Protein AF-A0A7C3IHU8-F1 (afdb_monomer)

Foldseek 3Di:
DPPVVVVVVVVVVVVVVVVPPPDDDDDDDDDDDDDDDDDPDDPPDDDDDDDDDPDDQDDLDDDDDPFQQDPDPVLNVLQVQLVVCVVVLVLVSSLVSLVVSCVVVVDGNNNLVSLSSNLSSCLSVVNLVSNLVSLVVSCVVCVPDPCNLSSLLSNLVSCVVVPNNVSSLVSLVCSVPPPVPDSCNVVSVVSNVVSVVDDPDDPPDDD

Mean predicted aligned error: 14.06 Å

pLDDT: mean 83.02, std 21.08, range [28.27, 98.81]

Secondary structure (DSSP, 8-state):
-HHHHHHHHHHHHHHHHHTTSS------------PPPPP--------------STTPPPSSPPP-TTTS--SHHHHHHHHHHHHHHHTT-HHHHHHHHHHHHHH--SSHHHHHHHHHHHHHHHHTT-HHHHHHHHHHHHHH-TT-TTHHHHHHHHHHHHHHTT-HHHHHHHHHHHHHH-TTSTTHHHHHHHHHHHHHSPPPPPPPP-

Solvent-accessible surface area (backbone atoms only — not comparable to full-atom values): 12212 Å² total; per-residue (Å²): 125,70,72,62,57,55,52,54,53,52,52,53,53,52,53,57,64,68,66,69,73,87,81,82,84,90,78,86,92,78,86,90,76,90,74,82,78,79,74,90,75,74,84,83,73,88,79,89,83,87,80,91,76,72,90,80,70,60,72,88,75,74,80,84,48,86,68,41,47,54,83,50,70,69,54,31,52,32,48,51,49,17,54,51,29,43,74,70,66,38,29,70,62,12,37,50,30,29,50,56,36,37,76,78,41,68,64,60,54,33,24,54,46,36,51,49,48,40,17,46,32,26,49,75,65,70,35,35,63,60,13,23,54,33,22,52,51,44,54,67,75,40,77,84,45,89,59,43,54,54,37,27,43,56,21,17,52,19,25,46,75,67,72,35,55,70,62,13,46,55,34,22,49,45,28,48,74,76,35,70,88,42,77,50,23,67,59,25,5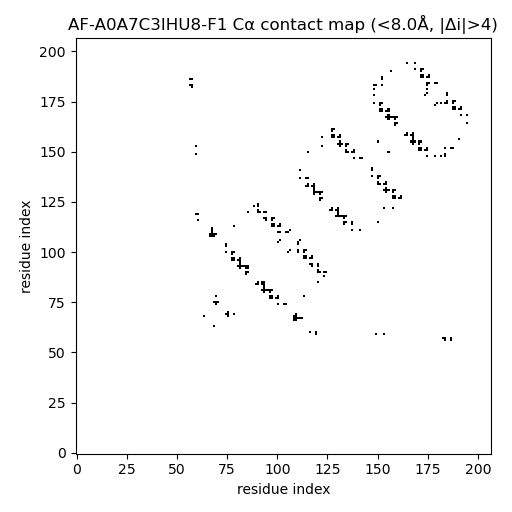0,52,53,49,53,51,57,70,73,44,77,79,76,78,76,76,77,77,133

Structure (mmCIF, N/CA/C/O backbone):
data_AF-A0A7C3IHU8-F1
#
_entry.id   AF-A0A7C3IHU8-F1
#
loop_
_atom_site.group_PDB
_atom_site.id
_atom_site.type_symbol
_atom_site.label_atom_id
_atom_site.label_alt_id
_atom_site.label_comp_id
_atom_site.label_asym_id
_atom_site.label_entity_id
_atom_site.label_seq_id
_atom_site.pdbx_PDB_ins_code
_atom_site.Cartn_x
_atom_site.Cartn_y
_atom_site.Cartn_z
_atom_site.occupancy
_atom_site.B_iso_or_equiv
_atom_site.auth_seq_id
_atom_site.auth_comp_id
_atom_site.auth_asym_id
_atom_site.auth_atom_id
_atom_site.pdbx_PDB_model_num
ATOM 1 N N . MET A 1 1 ? 12.668 46.365 -51.429 1.00 58.00 1 MET A N 1
ATOM 2 C CA . MET A 1 1 ? 12.774 44.912 -51.154 1.00 58.00 1 MET A CA 1
ATOM 3 C C . MET A 1 1 ? 14.127 44.473 -50.567 1.00 58.00 1 MET A C 1
ATOM 5 O O . MET A 1 1 ? 14.191 43.375 -50.049 1.00 58.00 1 MET A O 1
ATOM 9 N N . ALA A 1 2 ? 15.181 45.305 -50.529 1.00 66.44 2 ALA A N 1
ATOM 10 C CA . ALA A 1 2 ? 16.539 44.858 -50.160 1.00 66.44 2 ALA A CA 1
ATOM 11 C C . ALA A 1 2 ? 16.848 44.668 -48.650 1.00 66.44 2 ALA A C 1
ATOM 13 O O . ALA A 1 2 ? 17.829 44.019 -48.309 1.00 66.44 2 ALA A O 1
ATOM 14 N N . ARG A 1 3 ? 16.044 45.212 -47.720 1.00 70.12 3 ARG A N 1
ATOM 15 C CA . ARG A 1 3 ? 16.338 45.128 -46.268 1.00 70.12 3 ARG A CA 1
ATOM 16 C C . ARG A 1 3 ? 15.999 43.777 -45.628 1.00 70.12 3 ARG A C 1
ATOM 18 O O . ARG A 1 3 ? 16.628 43.418 -44.642 1.00 70.12 3 ARG A O 1
ATOM 25 N N . LYS A 1 4 ? 15.010 43.050 -46.159 1.00 67.38 4 LYS A N 1
ATOM 26 C CA . LYS A 1 4 ? 14.583 41.749 -45.609 1.00 67.38 4 LYS A CA 1
ATOM 27 C C . LYS A 1 4 ? 15.515 40.619 -46.056 1.00 67.38 4 LYS A C 1
ATOM 29 O O . LYS A 1 4 ? 15.909 39.814 -45.222 1.00 67.38 4 LYS A O 1
ATOM 34 N N . GLU A 1 5 ? 15.969 40.653 -47.308 1.00 75.19 5 GLU A N 1
ATOM 35 C CA . GLU A 1 5 ? 16.957 39.704 -47.845 1.00 75.19 5 GLU A CA 1
ATOM 36 C C . GLU A 1 5 ? 18.299 39.778 -47.097 1.00 75.19 5 GLU A C 1
ATOM 38 O O . GLU A 1 5 ? 18.887 38.752 -46.767 1.00 75.19 5 GLU A O 1
ATOM 43 N N . LEU A 1 6 ? 18.749 40.985 -46.726 1.00 79.44 6 LEU A N 1
ATOM 44 C CA . LEU A 1 6 ? 19.999 41.169 -45.978 1.00 79.44 6 LEU A CA 1
ATOM 45 C C . LEU A 1 6 ? 19.953 40.523 -44.580 1.00 79.44 6 LEU A C 1
ATOM 47 O O . LEU A 1 6 ? 20.950 39.970 -44.122 1.00 79.44 6 LEU A O 1
ATOM 51 N N . ILE A 1 7 ? 18.795 40.568 -43.911 1.00 81.75 7 ILE A N 1
ATOM 52 C CA . ILE A 1 7 ? 18.603 39.971 -42.579 1.00 81.75 7 ILE A CA 1
ATOM 53 C C . ILE A 1 7 ? 18.603 38.442 -42.676 1.00 81.75 7 ILE A C 1
ATOM 55 O O . ILE A 1 7 ? 19.224 37.779 -41.850 1.00 81.75 7 ILE A O 1
ATOM 59 N N . VAL A 1 8 ? 17.962 37.880 -43.705 1.00 80.00 8 VAL A N 1
ATOM 60 C CA . VAL A 1 8 ? 17.933 36.426 -43.925 1.00 80.00 8 VAL A CA 1
ATOM 61 C C . VAL A 1 8 ? 19.337 35.892 -44.224 1.00 80.00 8 VAL A C 1
ATOM 63 O O . VAL A 1 8 ? 19.740 34.889 -43.640 1.00 80.00 8 VAL A O 1
ATOM 66 N N . VAL A 1 9 ? 20.125 36.595 -45.044 1.00 80.62 9 VAL A N 1
ATOM 67 C CA . VAL A 1 9 ? 21.517 36.208 -45.341 1.00 80.62 9 VAL A CA 1
ATOM 68 C C . VAL A 1 9 ? 22.407 36.279 -44.093 1.00 80.62 9 VAL A C 1
ATOM 70 O O . VAL A 1 9 ? 23.215 35.378 -43.870 1.00 80.62 9 VAL A O 1
ATOM 73 N N . LEU A 1 10 ? 22.229 37.290 -43.235 1.00 81.94 10 LEU A N 1
ATOM 74 C CA . LEU A 1 10 ? 22.965 37.412 -41.969 1.00 81.94 10 LEU A CA 1
ATOM 75 C C . LEU A 1 10 ? 22.637 36.282 -40.982 1.00 81.94 10 LEU A C 1
ATOM 77 O O . LEU A 1 10 ? 23.545 35.740 -40.353 1.00 81.94 10 LEU A O 1
ATOM 81 N N . ILE A 1 11 ? 21.363 35.893 -40.871 1.00 82.75 11 ILE A N 1
ATOM 82 C CA . ILE A 1 11 ? 20.934 34.790 -39.996 1.00 82.75 11 ILE A CA 1
ATOM 83 C C . ILE A 1 11 ? 21.480 33.451 -40.507 1.00 82.75 11 ILE A C 1
ATOM 85 O O . ILE A 1 11 ? 22.001 32.661 -39.721 1.00 82.75 11 ILE A O 1
ATOM 89 N N . LEU A 1 12 ? 21.425 33.209 -41.820 1.00 79.56 12 LEU A N 1
ATOM 90 C CA . LEU A 1 12 ? 21.969 31.986 -42.414 1.00 79.56 12 LEU A CA 1
ATOM 91 C C . LEU A 1 12 ? 23.495 31.898 -42.252 1.00 79.56 12 LEU A C 1
ATOM 93 O O . LEU A 1 12 ? 24.004 30.831 -41.914 1.00 79.56 12 LEU A O 1
ATOM 97 N N . ALA A 1 13 ? 24.225 33.007 -42.404 1.00 78.50 13 ALA A N 1
ATOM 98 C CA . ALA A 1 13 ? 25.670 33.041 -42.168 1.00 78.50 13 ALA A CA 1
ATOM 99 C C . ALA A 1 13 ? 26.033 32.755 -40.697 1.00 78.50 13 ALA A C 1
ATOM 101 O O . ALA A 1 13 ? 26.980 32.015 -40.429 1.00 78.50 13 ALA A O 1
ATOM 102 N N . LEU A 1 14 ? 25.252 33.276 -39.742 1.00 74.75 14 LEU A N 1
ATOM 103 C CA . LEU A 1 14 ? 25.460 33.025 -38.312 1.00 74.75 14 LEU A CA 1
ATOM 104 C C . LEU A 1 14 ? 25.245 31.542 -37.950 1.00 74.75 14 LEU A C 1
ATOM 106 O O . LEU A 1 14 ? 26.009 30.981 -37.164 1.00 74.75 14 LEU A O 1
ATOM 110 N N . LEU A 1 15 ? 24.247 30.888 -38.554 1.00 74.56 15 LEU A N 1
ATOM 111 C CA . LEU A 1 15 ? 23.960 29.466 -38.327 1.00 74.56 15 LEU A CA 1
ATOM 112 C C . LEU A 1 15 ? 25.061 28.543 -38.872 1.00 74.56 15 LEU A C 1
ATOM 114 O O . LEU A 1 15 ? 25.372 27.530 -38.247 1.00 74.56 15 LEU A O 1
ATOM 118 N N . VAL A 1 16 ? 25.700 28.904 -39.990 1.00 70.06 16 VAL A N 1
ATOM 119 C CA . VAL A 1 16 ? 26.824 28.134 -40.554 1.00 70.06 16 VAL A CA 1
ATOM 120 C C . VAL A 1 16 ? 28.074 28.232 -39.673 1.00 70.06 16 VAL A C 1
ATOM 122 O O . VAL A 1 16 ? 28.770 27.235 -39.488 1.00 70.06 16 VAL A O 1
ATOM 125 N N . ILE A 1 17 ? 28.335 29.395 -39.065 1.00 65.50 17 ILE A N 1
ATOM 126 C CA . ILE A 1 17 ? 29.479 29.581 -38.155 1.00 65.50 17 ILE A CA 1
ATOM 127 C C . ILE A 1 17 ? 29.275 28.800 -36.845 1.00 65.50 17 ILE A C 1
ATOM 129 O O . ILE A 1 17 ? 30.229 28.233 -36.313 1.00 65.50 17 ILE A O 1
ATOM 133 N N . LEU A 1 18 ? 28.035 28.699 -36.351 1.00 60.47 18 LEU A N 1
ATOM 134 C CA . LEU A 1 18 ? 27.730 27.956 -35.123 1.00 60.47 18 LEU A CA 1
ATOM 135 C C . LEU A 1 18 ? 27.779 26.423 -35.309 1.00 60.47 18 LEU A C 1
ATOM 137 O O . LEU A 1 18 ? 28.012 25.698 -34.347 1.00 60.47 18 LEU A O 1
ATOM 141 N N . GLY A 1 19 ? 27.605 25.918 -36.537 1.00 57.56 19 GLY A N 1
ATOM 142 C CA . GLY A 1 19 ? 27.631 24.481 -36.849 1.00 57.56 19 GLY A CA 1
ATOM 143 C C . GLY A 1 19 ? 29.027 23.849 -36.969 1.00 57.56 19 GLY A C 1
ATOM 144 O O . GLY A 1 19 ? 29.141 22.624 -36.999 1.00 57.56 19 GLY A O 1
ATOM 145 N N . ALA A 1 20 ? 30.098 24.649 -37.024 1.00 57.56 20 ALA A N 1
ATOM 146 C CA . ALA A 1 20 ? 31.457 24.168 -37.298 1.00 57.56 20 ALA A CA 1
ATOM 147 C C . ALA A 1 20 ? 32.296 23.824 -36.046 1.00 57.56 20 ALA A C 1
ATOM 149 O O . ALA A 1 20 ? 33.447 23.412 -36.180 1.00 57.56 20 ALA A O 1
ATOM 150 N N . THR A 1 21 ? 31.754 23.953 -34.829 1.00 56.31 21 THR A N 1
ATOM 151 C CA . THR A 1 21 ? 32.516 23.751 -33.577 1.00 56.31 21 THR A CA 1
ATOM 152 C C . THR A 1 21 ? 32.340 22.375 -32.925 1.00 56.31 21 THR A C 1
ATOM 154 O O . THR A 1 21 ? 33.064 22.057 -31.985 1.00 56.31 21 THR A O 1
ATOM 157 N N . VAL A 1 22 ? 31.462 21.499 -33.431 1.00 56.53 22 VAL A N 1
ATOM 158 C CA . VAL A 1 22 ? 31.186 20.176 -32.816 1.00 56.53 22 VAL A CA 1
ATOM 159 C C . VAL A 1 22 ? 31.937 19.039 -33.518 1.00 56.53 22 VAL A C 1
ATOM 161 O O . VAL A 1 22 ? 31.393 17.966 -33.775 1.00 56.53 22 VAL A O 1
ATOM 164 N N . ARG A 1 23 ? 33.201 19.254 -33.898 1.00 60.09 23 ARG A N 1
ATOM 165 C CA . ARG A 1 23 ? 33.974 18.185 -34.548 1.00 60.09 23 ARG A CA 1
ATOM 166 C C . ARG A 1 23 ? 35.470 18.216 -34.278 1.00 60.09 23 ARG A C 1
ATOM 168 O O . ARG A 1 23 ? 36.241 18.069 -35.207 1.00 60.09 23 ARG A O 1
ATOM 175 N N . PHE A 1 24 ? 35.885 18.336 -33.020 1.00 54.81 24 PHE A N 1
ATOM 176 C CA . PHE A 1 24 ? 37.252 17.998 -32.609 1.00 54.81 24 PHE A CA 1
ATOM 177 C C . PHE A 1 24 ? 37.276 17.621 -31.125 1.00 54.81 24 PHE A C 1
ATOM 179 O O . PHE A 1 24 ? 37.238 18.500 -30.278 1.00 54.81 24 PHE A O 1
ATOM 186 N N . LEU A 1 25 ? 37.321 16.318 -30.824 1.00 49.69 25 LEU A N 1
ATOM 187 C CA . LEU A 1 25 ? 38.199 15.730 -29.801 1.00 49.69 25 LEU A CA 1
ATOM 188 C C . LEU A 1 25 ? 38.149 14.195 -29.923 1.00 49.69 25 LEU A C 1
ATOM 190 O O . LEU A 1 25 ? 37.393 13.493 -29.260 1.00 49.69 25 LEU A O 1
ATOM 194 N N . THR A 1 26 ? 38.963 13.674 -30.835 1.00 48.16 26 THR A N 1
ATOM 195 C CA . THR A 1 26 ? 39.409 12.280 -30.839 1.00 48.16 26 THR A CA 1
ATOM 196 C C . THR A 1 26 ? 40.506 12.125 -29.787 1.00 48.16 26 THR A C 1
ATOM 198 O O . THR A 1 26 ? 41.558 12.750 -29.919 1.00 48.16 26 THR A O 1
ATOM 201 N N . ALA A 1 27 ? 40.286 11.296 -28.766 1.00 50.91 27 ALA A N 1
ATOM 202 C CA . ALA A 1 27 ? 41.327 10.863 -27.832 1.00 50.91 27 ALA A CA 1
ATOM 203 C C . ALA A 1 27 ? 41.663 9.374 -28.069 1.00 50.91 27 ALA A C 1
ATOM 205 O O . ALA A 1 27 ? 40.758 8.598 -28.387 1.00 50.91 27 ALA A O 1
ATOM 206 N N . PRO A 1 28 ? 42.941 8.963 -27.957 1.00 55.47 28 PRO A N 1
ATOM 207 C CA . PRO A 1 28 ? 43.385 7.623 -28.323 1.00 55.47 28 PRO A CA 1
ATOM 208 C C . PRO A 1 28 ? 43.076 6.568 -27.252 1.00 55.47 28 PRO A C 1
ATOM 210 O O . PRO A 1 28 ? 43.132 6.817 -26.049 1.00 55.47 28 PRO A O 1
ATOM 213 N N . ILE A 1 29 ? 42.802 5.357 -27.737 1.00 51.62 29 ILE A N 1
ATOM 214 C CA . ILE A 1 29 ? 42.607 4.127 -26.969 1.00 51.62 29 ILE A CA 1
ATOM 215 C C . ILE A 1 29 ? 43.982 3.623 -26.506 1.00 51.62 29 ILE A C 1
ATOM 217 O O . ILE A 1 29 ? 44.824 3.261 -27.326 1.00 51.62 29 ILE A O 1
ATOM 221 N N . GLY A 1 30 ? 44.201 3.615 -25.189 1.00 47.03 30 GLY A N 1
ATOM 222 C CA . GLY A 1 30 ? 45.370 3.040 -24.523 1.00 47.03 30 GLY A CA 1
ATOM 223 C C . GLY A 1 30 ? 45.046 1.690 -23.879 1.00 47.03 30 GLY A C 1
ATOM 224 O O . GLY A 1 30 ? 43.946 1.472 -23.378 1.00 47.03 30 GLY A O 1
ATOM 225 N N . ALA A 1 31 ? 46.016 0.785 -23.942 1.00 43.06 31 ALA A N 1
ATOM 226 C CA . ALA A 1 31 ? 45.872 -0.656 -23.830 1.00 43.06 31 ALA A CA 1
ATOM 227 C C . ALA A 1 31 ? 45.586 -1.237 -22.428 1.00 43.06 31 ALA A C 1
ATOM 229 O O . ALA A 1 31 ? 45.917 -0.698 -21.376 1.00 43.06 31 ALA A O 1
ATOM 230 N N . THR A 1 32 ? 45.010 -2.431 -22.517 1.00 49.62 32 THR A N 1
ATOM 231 C CA . THR A 1 32 ? 44.768 -3.514 -21.561 1.00 49.62 32 THR A CA 1
ATOM 232 C C . THR A 1 32 ? 45.886 -3.835 -20.560 1.00 49.62 32 THR A C 1
ATOM 234 O O . THR A 1 32 ? 47.008 -4.155 -20.946 1.00 49.62 32 THR A O 1
ATOM 237 N N . GLY A 1 33 ? 45.502 -3.947 -19.285 1.00 57.22 33 GLY A N 1
ATOM 238 C CA . GLY A 1 33 ? 46.142 -4.804 -18.282 1.00 57.22 33 GLY A CA 1
ATOM 239 C C . GLY A 1 33 ? 45.060 -5.517 -17.448 1.00 57.22 33 GLY A C 1
ATOM 240 O O . GLY A 1 33 ? 43.992 -4.933 -17.233 1.00 57.22 33 GLY A O 1
ATOM 241 N N . PRO A 1 34 ? 45.257 -6.775 -17.009 1.00 53.34 34 PRO A N 1
ATOM 242 C CA . PRO A 1 34 ? 44.230 -7.527 -16.290 1.00 53.34 34 PRO A CA 1
ATOM 243 C C . PRO A 1 34 ? 44.024 -6.959 -14.878 1.00 53.34 34 PRO A C 1
ATOM 245 O O . PRO A 1 34 ? 44.908 -7.039 -14.027 1.00 53.34 34 PRO A O 1
ATOM 248 N N . ARG A 1 35 ? 42.838 -6.395 -14.611 1.00 49.06 35 ARG A N 1
ATOM 249 C CA . ARG A 1 35 ? 42.426 -6.030 -13.247 1.00 49.06 35 ARG A CA 1
ATOM 250 C C . ARG A 1 35 ? 42.122 -7.304 -12.444 1.00 49.06 35 ARG A C 1
ATOM 252 O O . ARG A 1 35 ? 41.349 -8.137 -12.924 1.00 49.06 35 ARG A O 1
ATOM 259 N N . PRO A 1 36 ? 42.651 -7.461 -11.219 1.00 49.91 36 PRO A N 1
ATOM 260 C CA . PRO A 1 36 ? 42.213 -8.527 -10.326 1.00 49.91 36 PRO A CA 1
ATOM 261 C C . PRO A 1 36 ? 40.728 -8.332 -9.984 1.00 49.91 36 PRO A C 1
ATOM 263 O O . PRO A 1 36 ? 40.304 -7.228 -9.643 1.00 49.91 36 PRO A O 1
ATOM 266 N N . ARG A 1 37 ? 39.927 -9.403 -10.090 1.00 44.94 37 ARG A N 1
ATOM 267 C CA . ARG A 1 37 ? 38.518 -9.397 -9.669 1.00 44.94 37 ARG A CA 1
ATOM 268 C C . ARG A 1 37 ? 38.455 -9.198 -8.149 1.00 44.94 37 ARG A C 1
ATOM 270 O O . ARG A 1 37 ? 38.965 -10.063 -7.432 1.00 44.94 37 ARG A O 1
ATOM 277 N N . PRO A 1 38 ? 37.808 -8.143 -7.625 1.00 42.56 38 PRO A N 1
ATOM 278 C CA . PRO A 1 38 ? 37.391 -8.170 -6.235 1.00 42.56 38 PRO A CA 1
ATOM 279 C C . PRO A 1 38 ? 36.338 -9.278 -6.077 1.00 42.56 38 PRO A C 1
ATOM 281 O O . PRO A 1 38 ? 35.396 -9.382 -6.864 1.00 42.56 38 PRO A O 1
ATOM 284 N N . LYS A 1 39 ? 36.540 -10.154 -5.086 1.00 45.62 39 LYS A N 1
ATOM 285 C CA . LYS A 1 39 ? 35.553 -11.160 -4.663 1.00 45.62 39 LYS A CA 1
ATOM 286 C C . LYS A 1 39 ? 34.213 -10.462 -4.369 1.00 45.62 39 LYS A C 1
ATOM 288 O O . LYS A 1 39 ? 34.248 -9.338 -3.870 1.00 45.62 39 LYS A O 1
ATOM 293 N N . PRO A 1 40 ? 33.054 -11.102 -4.609 1.00 40.78 40 PRO A N 1
ATOM 294 C CA . PRO A 1 40 ? 31.764 -10.524 -4.259 1.00 40.78 40 PRO A CA 1
ATOM 295 C C . PRO A 1 40 ? 31.649 -10.430 -2.734 1.00 40.78 40 PRO A C 1
ATOM 297 O O . PRO A 1 40 ? 31.258 -11.376 -2.052 1.00 40.78 40 PRO A O 1
ATOM 300 N N . THR A 1 41 ? 32.025 -9.286 -2.173 1.00 42.25 41 THR A N 1
ATOM 301 C CA . THR A 1 41 ? 31.645 -8.918 -0.816 1.00 42.25 41 THR A CA 1
ATOM 302 C C . THR A 1 41 ? 30.199 -8.465 -0.869 1.00 42.25 41 THR A C 1
ATOM 304 O O . THR A 1 41 ? 29.898 -7.359 -1.309 1.00 42.25 41 THR A O 1
ATOM 307 N N . ARG A 1 42 ? 29.304 -9.358 -0.442 1.00 42.16 42 ARG A N 1
ATOM 308 C CA . ARG A 1 42 ? 27.918 -9.048 -0.088 1.00 42.16 42 ARG A CA 1
ATOM 309 C C . ARG A 1 42 ? 27.895 -7.778 0.775 1.00 42.16 42 ARG A C 1
ATOM 311 O O . ARG A 1 42 ? 28.462 -7.830 1.870 1.00 42.16 42 ARG A O 1
ATOM 318 N N . PRO A 1 43 ? 27.225 -6.681 0.385 1.00 40.12 43 PRO A N 1
ATOM 319 C CA . PRO A 1 43 ? 26.831 -5.696 1.371 1.00 40.12 43 PRO A CA 1
ATOM 320 C C . PRO A 1 43 ? 25.690 -6.314 2.183 1.00 40.12 43 PRO A C 1
ATOM 322 O O . PRO A 1 43 ? 24.525 -6.318 1.801 1.00 40.12 43 PRO A O 1
ATOM 325 N N . ALA A 1 44 ? 26.060 -6.916 3.311 1.00 41.75 44 ALA A N 1
ATOM 326 C CA . ALA A 1 44 ? 25.168 -6.990 4.448 1.00 41.75 44 ALA A CA 1
ATOM 327 C C . ALA A 1 44 ? 24.977 -5.553 4.948 1.00 41.75 44 ALA A C 1
ATOM 329 O O . ALA A 1 44 ? 25.948 -4.932 5.375 1.00 41.75 44 ALA A O 1
ATOM 330 N N . GLY A 1 45 ? 23.754 -5.030 4.869 1.00 30.55 45 GLY A N 1
ATOM 331 C CA . GLY A 1 45 ? 23.417 -3.754 5.494 1.00 30.55 45 GLY A CA 1
ATOM 332 C C . GLY A 1 45 ? 22.286 -2.986 4.820 1.00 30.55 45 GLY A C 1
ATOM 333 O O . GLY A 1 45 ? 22.525 -1.933 4.248 1.00 30.55 45 GLY A O 1
ATOM 334 N N . SER A 1 46 ? 21.044 -3.439 4.982 1.00 47.59 46 SER A N 1
ATOM 335 C CA . SER A 1 46 ? 19.996 -2.483 5.370 1.00 47.59 46 SER A CA 1
ATOM 336 C C . SER A 1 46 ? 20.126 -2.348 6.890 1.00 47.59 46 SER A C 1
ATOM 338 O O . SER A 1 46 ? 20.109 -3.377 7.570 1.00 47.59 46 SER A O 1
ATOM 340 N N . PRO A 1 47 ? 20.367 -1.140 7.438 1.00 45.69 47 PRO A N 1
ATOM 341 C CA . PRO A 1 47 ? 19.241 -0.264 7.762 1.00 45.69 47 PRO A CA 1
ATOM 342 C C . PRO A 1 47 ? 19.566 1.246 7.697 1.00 45.69 47 PRO A C 1
ATOM 344 O O . PRO A 1 47 ? 20.382 1.761 8.462 1.00 45.69 47 PRO A O 1
ATOM 347 N N . GLY A 1 48 ? 18.830 1.991 6.871 1.00 35.44 48 GLY A N 1
ATOM 348 C CA . GLY A 1 48 ? 18.691 3.441 7.021 1.00 35.44 48 GLY A CA 1
ATOM 349 C C . GLY A 1 48 ? 17.605 3.757 8.052 1.00 35.44 48 GLY A C 1
ATOM 350 O O . GLY A 1 48 ? 16.420 3.727 7.738 1.00 35.44 48 GLY A O 1
ATOM 351 N N . LYS A 1 49 ? 18.008 4.007 9.302 1.00 44.75 49 LYS A N 1
ATOM 352 C CA . LYS A 1 49 ? 17.156 4.520 10.389 1.00 44.75 49 LYS A CA 1
ATOM 353 C C . LYS A 1 49 ? 16.633 5.921 10.057 1.00 44.75 49 LYS A C 1
ATOM 355 O O . LYS A 1 49 ? 17.435 6.782 9.709 1.00 44.75 49 LYS A O 1
ATOM 360 N N . GLY A 1 50 ? 15.348 6.189 10.320 1.00 33.34 50 GLY A N 1
ATOM 361 C CA . GLY A 1 50 ? 14.874 7.575 10.378 1.00 33.34 50 GLY A CA 1
ATOM 362 C C . GLY A 1 50 ? 13.370 7.855 10.422 1.00 33.34 50 GLY A C 1
ATOM 363 O O . GLY A 1 50 ? 12.950 8.785 9.750 1.00 33.34 50 GLY A O 1
ATOM 364 N N . ALA A 1 51 ? 12.551 7.140 11.203 1.00 34.09 51 ALA A N 1
ATOM 365 C CA . ALA A 1 51 ? 11.277 7.698 11.687 1.00 34.09 51 ALA A CA 1
ATOM 366 C C . ALA A 1 51 ? 10.788 6.964 12.946 1.00 34.09 51 ALA A C 1
ATOM 368 O O . ALA A 1 51 ? 10.839 5.741 13.027 1.00 34.09 51 ALA A O 1
ATOM 369 N N . ALA A 1 52 ? 10.357 7.739 13.937 1.00 35.97 52 ALA A N 1
ATOM 370 C CA . ALA A 1 52 ? 9.981 7.315 15.279 1.00 35.97 52 ALA A CA 1
ATOM 371 C C . ALA A 1 52 ? 8.781 6.347 15.334 1.00 35.97 52 ALA A C 1
ATOM 373 O O . ALA A 1 52 ? 7.792 6.530 14.627 1.00 35.97 52 ALA A O 1
ATOM 374 N N . GLY A 1 53 ? 8.829 5.389 16.262 1.00 29.19 53 GLY A N 1
ATOM 375 C CA . GLY A 1 53 ? 7.676 4.594 16.685 1.00 29.19 53 GLY A CA 1
ATOM 376 C C . GLY A 1 53 ? 8.075 3.569 17.745 1.00 29.19 53 GLY A C 1
ATOM 377 O O . GLY A 1 53 ? 9.104 2.922 17.595 1.00 29.19 53 GLY A O 1
ATOM 378 N N . GLY A 1 54 ? 7.287 3.464 18.822 1.00 28.27 54 GLY A N 1
ATOM 379 C CA . GLY A 1 54 ? 7.382 2.407 19.841 1.00 28.27 54 GLY A CA 1
ATOM 380 C C . GLY A 1 54 ? 7.122 1.000 19.268 1.00 28.27 54 GLY A C 1
ATOM 381 O O . GLY A 1 54 ? 7.264 0.820 18.062 1.00 28.27 54 GLY A O 1
ATOM 382 N N . PRO A 1 55 ? 6.776 -0.003 20.101 1.00 35.88 55 PRO A N 1
ATOM 383 C CA . PRO A 1 55 ? 6.948 -1.425 19.792 1.00 35.88 55 PRO A CA 1
ATOM 384 C C . PRO A 1 55 ? 6.449 -1.797 18.387 1.00 35.88 55 PRO A C 1
ATOM 386 O O . PRO A 1 55 ? 5.256 -1.783 18.102 1.00 35.88 55 PRO A O 1
ATOM 389 N N . GLU A 1 56 ? 7.432 -2.057 17.525 1.00 49.97 56 GLU A N 1
ATOM 390 C CA . GLU A 1 56 ? 7.414 -2.909 16.335 1.00 49.97 56 GLU A CA 1
ATOM 391 C C . GLU A 1 56 ? 6.138 -2.873 15.481 1.00 49.97 56 GLU A C 1
ATOM 393 O O . GLU A 1 56 ? 5.489 -3.882 15.214 1.00 49.97 56 GLU A O 1
ATOM 398 N N . ARG A 1 57 ? 5.784 -1.679 14.995 1.00 64.75 57 ARG A N 1
ATOM 399 C CA . ARG A 1 57 ? 4.779 -1.537 13.940 1.00 64.75 57 ARG A CA 1
ATOM 400 C C . ARG A 1 57 ? 5.228 -2.314 12.695 1.00 64.75 57 ARG A C 1
ATOM 402 O O . ARG A 1 57 ? 6.304 -2.051 12.158 1.00 64.75 57 ARG A O 1
ATOM 409 N N . ALA A 1 58 ? 4.388 -3.233 12.220 1.00 70.44 58 ALA A N 1
ATOM 410 C CA . ALA A 1 58 ? 4.673 -4.053 11.046 1.00 70.44 58 ALA A CA 1
ATOM 411 C C . ALA A 1 58 ? 5.079 -3.200 9.822 1.00 70.44 58 ALA A C 1
ATOM 413 O O . ALA A 1 58 ? 4.508 -2.122 9.598 1.00 70.44 58 ALA A O 1
ATOM 414 N N . PRO A 1 59 ? 6.072 -3.651 9.031 1.00 84.06 59 PRO A N 1
ATOM 415 C CA . PRO A 1 59 ? 6.766 -2.794 8.080 1.00 84.06 59 PRO A CA 1
ATOM 416 C C . PRO A 1 59 ? 5.848 -2.347 6.942 1.00 84.06 59 PRO A C 1
ATOM 418 O O . PRO A 1 59 ? 5.147 -3.151 6.327 1.00 84.06 59 PRO A O 1
ATOM 421 N N . LEU A 1 60 ? 5.900 -1.050 6.627 1.00 91.69 60 LEU A N 1
ATOM 422 C CA . LEU A 1 60 ? 5.246 -0.485 5.446 1.00 91.69 60 LEU A CA 1
ATOM 423 C C . LEU A 1 60 ? 5.811 -1.082 4.157 1.00 91.69 60 LEU A C 1
ATOM 425 O O . LEU A 1 60 ? 5.060 -1.264 3.213 1.00 91.69 60 LEU A O 1
ATOM 429 N N . TRP A 1 61 ? 7.113 -1.373 4.123 1.00 94.06 61 TRP A N 1
ATOM 430 C CA . TRP A 1 61 ? 7.850 -1.774 2.926 1.00 94.06 61 TRP A CA 1
ATOM 431 C C . TRP A 1 61 ? 8.388 -3.205 3.078 1.00 94.06 61 TRP A C 1
ATOM 433 O O . TRP A 1 61 ? 9.510 -3.393 3.552 1.00 94.06 61 TRP A O 1
ATOM 443 N N . PRO A 1 62 ? 7.596 -4.242 2.749 1.00 92.00 62 PRO A N 1
ATOM 444 C CA . PRO A 1 62 ? 8.070 -5.620 2.799 1.00 92.00 62 PRO A CA 1
ATOM 445 C C . PRO A 1 62 ? 9.151 -5.851 1.731 1.00 92.00 62 PRO A C 1
ATOM 447 O O . PRO A 1 62 ? 9.053 -5.263 0.648 1.00 92.00 62 PRO A O 1
ATOM 450 N N . PRO A 1 63 ? 10.163 -6.699 1.995 1.00 91.19 63 PRO A N 1
ATOM 451 C CA . PRO A 1 63 ? 11.190 -7.020 1.010 1.00 91.19 63 PRO A CA 1
ATOM 452 C C . PRO A 1 63 ? 10.601 -7.780 -0.183 1.00 91.19 63 PRO A C 1
ATOM 454 O O . PRO A 1 63 ? 9.570 -8.450 -0.067 1.00 91.19 63 PRO A O 1
ATOM 457 N N . LEU A 1 64 ? 11.285 -7.698 -1.324 1.00 90.12 64 LEU A N 1
ATOM 458 C CA . LEU A 1 64 ? 10.955 -8.504 -2.496 1.00 90.12 64 LEU A CA 1
ATOM 459 C C . LEU A 1 64 ? 11.254 -9.987 -2.241 1.00 90.12 64 LEU A C 1
ATOM 461 O O . LEU A 1 64 ? 12.149 -10.342 -1.473 1.00 90.12 64 LEU A O 1
ATOM 465 N N . ASN A 1 65 ? 10.501 -10.849 -2.917 1.00 90.81 65 ASN A N 1
ATOM 466 C CA . ASN A 1 65 ? 10.750 -12.282 -3.018 1.00 90.81 65 ASN A CA 1
ATOM 467 C C . ASN A 1 65 ? 10.792 -12.714 -4.491 1.00 90.81 65 ASN A C 1
ATOM 469 O O . ASN A 1 65 ? 10.429 -11.941 -5.377 1.00 90.81 65 ASN A O 1
ATOM 473 N N . ASP A 1 66 ? 11.148 -13.973 -4.740 1.00 91.50 66 ASP A N 1
ATOM 474 C CA . ASP A 1 66 ? 11.296 -14.535 -6.089 1.00 91.50 66 ASP A CA 1
ATOM 475 C C . ASP A 1 66 ? 10.060 -14.360 -6.991 1.00 91.50 66 ASP A C 1
ATOM 477 O O . ASP A 1 66 ? 10.194 -14.329 -8.209 1.00 91.50 66 ASP A O 1
ATOM 481 N N . ARG A 1 67 ? 8.849 -14.230 -6.425 1.00 92.75 67 ARG A N 1
ATOM 482 C CA . ARG A 1 67 ? 7.614 -14.021 -7.204 1.00 92.75 67 ARG A CA 1
ATOM 483 C C . ARG A 1 67 ? 7.410 -12.561 -7.590 1.00 92.75 67 ARG A C 1
ATOM 485 O O . ARG A 1 67 ? 6.828 -12.289 -8.633 1.00 92.75 67 ARG A O 1
ATOM 492 N N . THR A 1 68 ? 7.809 -11.631 -6.728 1.00 94.00 68 THR A N 1
ATOM 493 C CA . THR A 1 68 ? 7.597 -10.188 -6.925 1.00 94.00 68 THR A CA 1
ATOM 494 C C . THR A 1 68 ? 8.759 -9.518 -7.644 1.00 94.00 68 THR A C 1
ATOM 496 O O . THR A 1 68 ? 8.600 -8.404 -8.129 1.00 94.00 68 THR A O 1
ATOM 499 N N . THR A 1 69 ? 9.918 -10.173 -7.707 1.00 95.62 69 THR A N 1
ATOM 500 C CA . THR A 1 69 ? 11.073 -9.699 -8.470 1.00 95.62 69 THR A CA 1
ATOM 501 C C . THR A 1 69 ? 10.828 -9.921 -9.968 1.00 95.62 69 THR A C 1
ATOM 503 O O . THR A 1 69 ? 10.581 -11.060 -10.373 1.00 95.62 69 THR A O 1
ATOM 506 N N . PRO A 1 70 ? 10.885 -8.874 -10.811 1.00 96.69 70 PRO A N 1
ATOM 507 C CA . PRO A 1 70 ? 10.802 -9.050 -12.256 1.00 96.69 70 PRO A CA 1
ATOM 508 C C . PRO A 1 70 ? 11.959 -9.909 -12.784 1.00 96.69 70 PRO A C 1
ATOM 510 O O . PRO A 1 70 ? 13.104 -9.741 -12.372 1.00 96.69 70 PRO A O 1
ATOM 513 N N . THR A 1 71 ? 11.666 -10.815 -13.716 1.00 95.31 71 THR A N 1
ATOM 514 C CA . THR A 1 71 ? 12.680 -11.656 -14.377 1.00 95.31 71 THR A CA 1
ATOM 515 C C . THR A 1 71 ? 13.180 -11.064 -15.690 1.00 95.31 71 THR A C 1
ATOM 517 O O . THR A 1 71 ? 14.308 -11.339 -16.096 1.00 95.31 71 THR A O 1
ATOM 520 N N . ASP A 1 72 ? 12.351 -10.260 -16.357 1.00 96.56 72 ASP A N 1
ATOM 521 C CA . ASP A 1 72 ? 12.743 -9.520 -17.550 1.00 96.56 72 ASP A CA 1
ATOM 522 C C . ASP A 1 72 ? 13.775 -8.427 -17.183 1.00 96.56 72 ASP A C 1
ATOM 524 O O . ASP A 1 72 ? 13.537 -7.679 -16.231 1.00 96.56 72 ASP A O 1
ATOM 528 N N . PRO A 1 73 ? 14.919 -8.316 -17.888 1.00 96.94 73 PRO A N 1
ATOM 529 C CA . PRO A 1 73 ? 15.971 -7.362 -17.529 1.00 96.94 73 PRO A CA 1
ATOM 530 C C . PRO A 1 73 ? 15.564 -5.884 -17.609 1.00 96.94 73 PRO A C 1
ATOM 532 O O . PRO A 1 73 ? 16.073 -5.076 -16.828 1.00 96.94 73 PRO A O 1
ATOM 535 N N . ASP A 1 74 ? 14.689 -5.506 -18.546 1.00 96.00 74 ASP A N 1
ATOM 536 C CA . ASP A 1 74 ? 14.201 -4.127 -18.660 1.00 96.00 74 ASP A CA 1
ATOM 537 C C . ASP A 1 74 ? 13.231 -3.817 -17.515 1.00 96.00 74 ASP A C 1
ATOM 539 O O . ASP A 1 74 ? 13.350 -2.777 -16.857 1.00 96.00 74 ASP A O 1
ATOM 543 N N . ALA A 1 75 ? 12.339 -4.765 -17.222 1.00 96.81 75 ALA A N 1
ATOM 544 C CA . ALA A 1 75 ? 11.415 -4.697 -16.098 1.00 96.81 75 ALA A CA 1
ATOM 545 C C . ALA A 1 75 ? 12.170 -4.580 -14.765 1.00 96.81 75 ALA A C 1
ATOM 547 O O . ALA A 1 75 ? 11.870 -3.710 -13.945 1.00 96.81 75 ALA A O 1
ATOM 548 N N . LEU A 1 76 ? 13.189 -5.422 -14.564 1.00 97.12 76 LEU A N 1
ATOM 549 C CA . LEU A 1 76 ? 14.013 -5.432 -13.358 1.00 97.12 76 LEU A CA 1
ATOM 550 C C . LEU A 1 76 ? 14.706 -4.085 -13.155 1.00 97.12 76 LEU A C 1
ATOM 552 O O . LEU A 1 76 ? 14.622 -3.521 -12.069 1.00 97.12 76 LEU A O 1
ATOM 556 N N . ARG A 1 77 ? 15.310 -3.522 -14.208 1.00 97.50 77 ARG A N 1
ATOM 557 C CA . ARG A 1 77 ? 15.996 -2.225 -14.135 1.00 97.50 77 ARG A CA 1
ATOM 558 C C . ARG A 1 77 ? 15.064 -1.100 -13.688 1.00 97.50 77 ARG A C 1
ATOM 560 O O . ARG A 1 77 ? 15.445 -0.287 -12.850 1.00 97.50 77 ARG A O 1
ATOM 567 N N . LEU A 1 78 ? 13.861 -1.024 -14.257 1.00 96.88 78 LEU A N 1
ATOM 568 C CA . LEU A 1 78 ? 12.884 0.007 -13.892 1.00 96.88 78 LEU A CA 1
ATOM 569 C C . LEU A 1 78 ? 12.388 -0.171 -12.457 1.00 96.88 78 LEU A C 1
ATOM 571 O O . LEU A 1 78 ? 12.251 0.808 -11.724 1.00 96.88 78 LEU A O 1
ATOM 575 N N . PHE A 1 79 ? 12.172 -1.417 -12.044 1.00 97.88 79 PHE A N 1
ATOM 576 C CA . PHE A 1 79 ? 11.753 -1.728 -10.686 1.00 97.88 79 PHE A CA 1
ATOM 577 C C . PHE A 1 79 ? 12.842 -1.369 -9.661 1.00 97.88 79 PHE A C 1
ATOM 579 O O . PHE A 1 79 ? 12.566 -0.681 -8.680 1.00 97.88 79 PHE A O 1
ATOM 586 N N . GLU A 1 80 ? 14.093 -1.766 -9.907 1.00 97.44 80 GLU A N 1
ATOM 587 C CA . GLU A 1 80 ? 15.246 -1.429 -9.062 1.00 97.44 80 GLU A CA 1
ATOM 588 C C . GLU A 1 80 ? 15.505 0.081 -9.004 1.00 97.44 80 GLU A C 1
ATOM 590 O O . GLU A 1 80 ? 15.866 0.608 -7.947 1.00 97.44 80 GLU A O 1
ATOM 595 N N . ALA A 1 81 ? 15.282 0.802 -10.109 1.00 98.06 81 ALA A N 1
ATOM 596 C CA . ALA A 1 81 ? 15.316 2.260 -10.108 1.00 98.06 81 ALA A CA 1
ATOM 597 C C . ALA A 1 81 ? 14.256 2.836 -9.155 1.00 98.06 81 ALA A C 1
ATOM 599 O O . ALA A 1 81 ? 14.576 3.706 -8.346 1.00 98.06 81 ALA A O 1
ATOM 600 N N . GLY A 1 82 ? 13.025 2.314 -9.187 1.00 98.19 82 GLY A N 1
ATOM 601 C CA . GLY A 1 82 ? 11.972 2.680 -8.239 1.00 98.19 82 GLY A CA 1
ATOM 602 C C . GLY A 1 82 ? 12.354 2.412 -6.779 1.00 98.19 82 GLY A C 1
ATOM 603 O O . GLY A 1 82 ? 12.156 3.282 -5.929 1.00 98.19 82 GLY A O 1
ATOM 604 N N . GLU A 1 83 ? 12.942 1.248 -6.476 1.00 98.06 83 GLU A N 1
ATOM 605 C CA . GLU A 1 83 ? 13.396 0.901 -5.116 1.00 98.06 83 GLU A CA 1
ATOM 606 C C . GLU A 1 83 ? 14.497 1.860 -4.640 1.00 98.06 83 GLU A C 1
ATOM 608 O O . GLU A 1 83 ? 14.440 2.373 -3.521 1.00 98.06 83 GLU A O 1
ATOM 613 N N . THR A 1 84 ? 15.467 2.153 -5.512 1.00 98.25 84 THR A N 1
ATOM 614 C CA . THR A 1 84 ? 16.587 3.059 -5.218 1.00 98.25 84 THR A CA 1
ATOM 615 C C . THR A 1 84 ? 16.077 4.468 -4.927 1.00 98.25 84 THR A C 1
ATOM 617 O O . THR A 1 84 ? 16.353 5.017 -3.860 1.00 98.25 84 THR A O 1
ATOM 620 N N . LEU A 1 85 ? 15.244 5.017 -5.815 1.00 98.56 85 LEU A N 1
ATOM 621 C CA . LEU A 1 85 ? 14.660 6.352 -5.663 1.00 98.56 85 LEU A CA 1
ATOM 622 C C . LEU A 1 85 ? 13.807 6.458 -4.392 1.00 98.56 85 LEU A C 1
ATOM 624 O O . LEU A 1 85 ? 13.872 7.459 -3.680 1.00 98.56 85 LEU A O 1
ATOM 628 N N . ALA A 1 86 ? 13.034 5.418 -4.065 1.00 98.00 86 ALA A N 1
ATOM 629 C CA . ALA A 1 86 ? 12.251 5.389 -2.834 1.00 98.00 86 ALA A CA 1
ATOM 630 C C . ALA A 1 86 ? 13.145 5.365 -1.584 1.00 98.00 86 ALA A C 1
ATOM 632 O O . ALA A 1 86 ? 12.844 6.055 -0.609 1.00 98.00 86 ALA A O 1
ATOM 633 N N . SER A 1 87 ? 14.258 4.622 -1.617 1.00 97.25 87 SER A N 1
ATOM 634 C CA . SER A 1 87 ? 15.230 4.577 -0.516 1.00 97.25 87 SER A CA 1
ATOM 635 C C . SER A 1 87 ? 15.923 5.926 -0.277 1.00 97.25 87 SER A C 1
ATOM 637 O O . SER A 1 87 ? 16.221 6.279 0.863 1.00 97.25 87 SER A O 1
ATOM 639 N N . GLU A 1 88 ? 16.079 6.728 -1.333 1.00 97.75 88 GLU A N 1
ATOM 640 C CA . GLU A 1 88 ? 16.585 8.105 -1.288 1.00 97.75 88 GLU A CA 1
ATOM 641 C C . GLU A 1 88 ? 15.501 9.133 -0.917 1.00 97.75 88 GLU A C 1
ATOM 643 O O . GLU A 1 88 ? 15.750 10.336 -0.904 1.00 97.75 88 GLU A O 1
ATOM 648 N N . SER A 1 89 ? 14.286 8.679 -0.583 1.00 98.00 89 SER A N 1
ATOM 649 C CA . SER A 1 89 ? 13.112 9.519 -0.304 1.00 98.00 89 SER A CA 1
ATOM 650 C C . SER A 1 89 ? 12.648 10.395 -1.478 1.00 98.00 89 SER A C 1
ATOM 652 O O . SER A 1 89 ? 11.844 11.313 -1.298 1.00 98.00 89 SER A O 1
ATOM 654 N N . LEU A 1 90 ? 13.093 10.096 -2.700 1.00 98.44 90 LEU A N 1
ATOM 655 C CA . LEU A 1 90 ? 12.655 10.747 -3.935 1.00 98.44 90 LEU A CA 1
ATOM 656 C C . LEU A 1 90 ? 11.342 10.120 -4.422 1.00 98.44 90 LEU A C 1
ATOM 658 O O . LEU A 1 90 ? 11.270 9.495 -5.480 1.00 98.44 90 LEU A O 1
ATOM 662 N N . PHE A 1 91 ? 10.285 10.269 -3.623 1.00 98.50 91 PHE A N 1
ATOM 663 C CA . PHE A 1 91 ? 9.035 9.526 -3.808 1.00 98.50 91 PHE A CA 1
ATOM 664 C C . PHE A 1 91 ? 8.339 9.803 -5.145 1.00 98.50 91 PHE A C 1
ATOM 666 O O . PHE A 1 91 ? 7.810 8.872 -5.740 1.00 98.50 91 PHE A O 1
ATOM 673 N N . ASP A 1 92 ? 8.372 11.037 -5.652 1.00 98.50 92 ASP A N 1
ATOM 674 C CA . ASP A 1 92 ? 7.780 11.366 -6.958 1.00 98.50 92 ASP A CA 1
ATOM 675 C C . ASP A 1 92 ? 8.494 10.665 -8.114 1.00 98.50 92 ASP A C 1
ATOM 677 O O . ASP A 1 92 ? 7.854 10.105 -9.003 1.00 98.50 92 ASP A O 1
ATOM 681 N N . ALA A 1 93 ? 9.827 10.645 -8.073 1.00 98.56 93 ALA A N 1
ATOM 682 C CA . ALA A 1 93 ? 10.630 9.951 -9.069 1.00 98.56 93 ALA A CA 1
ATOM 683 C C . ALA A 1 93 ? 10.425 8.430 -8.979 1.00 98.56 93 ALA A C 1
ATOM 685 O O . ALA A 1 93 ? 10.294 7.766 -10.006 1.00 98.56 93 ALA A O 1
ATOM 686 N N . ALA A 1 94 ? 10.327 7.883 -7.762 1.00 98.75 94 ALA A N 1
ATOM 687 C CA . ALA A 1 94 ? 10.015 6.473 -7.550 1.00 98.75 94 ALA A CA 1
ATOM 688 C C . ALA A 1 94 ? 8.636 6.102 -8.121 1.00 98.75 94 ALA A C 1
ATOM 690 O O . ALA A 1 94 ? 8.513 5.119 -8.848 1.00 98.75 94 ALA A O 1
ATOM 691 N N . ILE A 1 95 ? 7.607 6.917 -7.856 1.00 98.75 95 ILE A N 1
ATOM 692 C CA . ILE A 1 95 ? 6.258 6.730 -8.411 1.00 98.75 95 ILE A CA 1
ATOM 693 C C . ILE A 1 95 ? 6.299 6.743 -9.941 1.00 98.75 95 ILE A C 1
ATOM 695 O O . ILE A 1 95 ? 5.689 5.876 -10.564 1.00 98.75 95 ILE A O 1
ATOM 699 N N . ALA A 1 96 ? 7.040 7.672 -10.552 1.00 98.50 96 ALA A N 1
ATOM 700 C CA . ALA A 1 96 ? 7.195 7.721 -12.004 1.00 98.50 96 ALA A CA 1
ATOM 701 C C . ALA A 1 96 ? 7.861 6.448 -12.559 1.00 98.50 96 ALA A C 1
ATOM 703 O O . ALA A 1 96 ? 7.382 5.895 -13.547 1.00 98.50 96 ALA A O 1
ATOM 704 N N . ALA A 1 97 ? 8.905 5.934 -11.898 1.00 98.44 97 ALA A N 1
ATOM 705 C CA . ALA A 1 97 ? 9.574 4.695 -12.299 1.00 98.44 97 ALA A CA 1
ATOM 706 C C . ALA A 1 97 ? 8.639 3.473 -12.227 1.00 98.44 97 ALA A C 1
ATOM 708 O O . ALA A 1 97 ? 8.543 2.716 -13.193 1.00 98.44 97 ALA A O 1
ATOM 709 N N . TYR A 1 98 ? 7.892 3.310 -11.129 1.00 98.62 98 TYR A N 1
ATOM 710 C CA . TYR A 1 98 ? 6.908 2.228 -11.003 1.00 98.62 98 TYR A CA 1
ATOM 711 C C . TYR A 1 98 ? 5.725 2.384 -11.963 1.00 98.62 98 TYR A C 1
ATOM 713 O O . TYR A 1 98 ? 5.191 1.391 -12.447 1.00 98.62 98 TYR A O 1
ATOM 721 N N . THR A 1 99 ? 5.316 3.616 -12.265 1.00 98.44 99 THR A N 1
ATOM 722 C CA . THR A 1 99 ? 4.252 3.871 -13.246 1.00 98.44 99 THR A CA 1
ATOM 723 C C . THR A 1 99 ? 4.705 3.449 -14.640 1.00 98.44 99 THR A C 1
ATOM 725 O O . THR A 1 99 ? 3.999 2.697 -15.302 1.00 98.44 99 THR A O 1
ATOM 728 N N . HIS A 1 100 ? 5.921 3.828 -15.040 1.00 98.12 100 HIS A N 1
ATOM 729 C CA . HIS A 1 100 ? 6.500 3.410 -16.316 1.00 98.12 100 HIS A CA 1
ATOM 730 C C . HIS A 1 100 ? 6.677 1.883 -16.397 1.00 98.12 100 HIS A C 1
ATOM 732 O O . HIS A 1 100 ? 6.398 1.271 -17.427 1.00 98.12 100 HIS A O 1
ATOM 738 N N . PHE A 1 101 ? 7.063 1.241 -15.289 1.00 98.31 101 PHE A N 1
ATOM 739 C CA . PHE A 1 101 ? 7.053 -0.218 -15.190 1.00 98.31 101 PHE A CA 1
ATOM 740 C C . PHE A 1 101 ? 5.656 -0.789 -15.491 1.00 98.31 101 PHE A C 1
ATOM 742 O O . PHE A 1 101 ? 5.526 -1.685 -16.318 1.00 98.31 101 PHE A O 1
ATOM 749 N N . LEU A 1 102 ? 4.601 -0.255 -14.869 1.00 98.12 102 LEU A N 1
ATOM 750 C CA . LEU A 1 102 ? 3.228 -0.745 -15.044 1.00 98.12 102 LEU A CA 1
ATOM 751 C C . LEU A 1 102 ? 2.647 -0.498 -16.442 1.00 98.12 102 LEU A C 1
ATOM 753 O O . LEU A 1 102 ? 1.750 -1.228 -16.856 1.00 98.12 102 LEU A O 1
ATOM 757 N N . GLU A 1 103 ? 3.137 0.501 -17.173 1.00 97.88 103 GLU A N 1
ATOM 758 C CA . GLU A 1 103 ? 2.750 0.736 -18.570 1.00 97.88 103 GLU A CA 1
ATOM 759 C C . GLU A 1 103 ? 3.245 -0.381 -19.499 1.00 97.88 103 GLU A C 1
ATOM 761 O O . GLU A 1 103 ? 2.559 -0.739 -20.455 1.00 97.88 103 GLU A O 1
ATOM 766 N N . SER A 1 104 ? 4.416 -0.950 -19.198 1.00 96.94 104 SER A N 1
ATOM 767 C CA . SER A 1 104 ? 5.056 -1.991 -20.013 1.00 96.94 104 SER A CA 1
ATOM 768 C C . SER A 1 104 ? 4.770 -3.413 -19.505 1.00 96.94 104 SER A C 1
ATOM 770 O O . SER A 1 104 ? 4.605 -4.335 -20.303 1.00 96.94 104 SER A O 1
ATOM 772 N N . TRP A 1 105 ? 4.648 -3.592 -18.185 1.00 97.81 105 TRP A N 1
ATOM 773 C CA . TRP A 1 105 ? 4.332 -4.860 -17.515 1.00 97.81 105 TRP A CA 1
ATOM 774 C C . TRP A 1 105 ? 3.131 -4.676 -16.570 1.00 97.81 105 TRP A C 1
ATOM 776 O O . TRP A 1 105 ? 3.306 -4.566 -15.354 1.00 97.81 105 TRP A O 1
ATOM 786 N N . PRO A 1 106 ? 1.896 -4.638 -17.107 1.00 96.88 106 PRO A N 1
ATOM 787 C CA . PRO A 1 106 ? 0.699 -4.306 -16.329 1.00 96.88 106 PRO A CA 1
ATOM 788 C C . PRO A 1 106 ? 0.175 -5.446 -15.445 1.00 96.88 106 PRO A C 1
ATOM 790 O O . PRO A 1 106 ? -0.695 -5.215 -14.608 1.00 96.88 106 PRO A O 1
ATOM 793 N N . GLU A 1 107 ? 0.673 -6.670 -15.628 1.00 94.75 107 GLU A N 1
ATOM 794 C CA . GLU A 1 107 ? 0.121 -7.882 -15.020 1.00 94.75 107 GLU A CA 1
ATOM 795 C C . GLU A 1 107 ? 1.189 -8.717 -14.300 1.00 94.75 107 GLU A C 1
ATOM 797 O O . GLU A 1 107 ? 2.392 -8.599 -14.536 1.00 94.75 107 GLU A O 1
ATOM 802 N N . GLY A 1 108 ? 0.730 -9.613 -13.426 1.00 95.50 108 GLY A N 1
ATOM 803 C CA . GLY A 1 108 ? 1.587 -10.517 -12.660 1.00 95.50 108 GLY A CA 1
ATOM 804 C C . GLY A 1 108 ? 2.032 -9.962 -11.304 1.00 95.50 108 GLY A C 1
ATOM 805 O O . GLY A 1 108 ? 1.745 -8.827 -10.927 1.00 95.50 108 GLY A O 1
ATOM 806 N N . ALA A 1 109 ? 2.730 -10.800 -10.535 1.00 96.62 109 ALA A N 1
ATOM 807 C CA . ALA A 1 109 ? 3.143 -10.474 -9.169 1.00 96.62 109 ALA A CA 1
ATOM 808 C C . ALA A 1 109 ? 4.098 -9.260 -9.062 1.00 96.62 109 ALA A C 1
ATOM 810 O O . ALA A 1 109 ? 3.963 -8.500 -8.100 1.00 96.62 109 ALA A O 1
ATOM 811 N N . PRO A 1 110 ? 5.007 -9.003 -10.024 1.00 97.25 110 PRO A N 1
ATOM 812 C CA . PRO A 1 110 ? 5.772 -7.759 -10.037 1.00 97.25 110 PRO A CA 1
ATOM 813 C C . PRO A 1 110 ? 4.911 -6.509 -10.263 1.00 97.25 110 PRO A C 1
ATOM 815 O O . PRO A 1 110 ? 5.130 -5.498 -9.602 1.00 97.25 110 PRO A O 1
ATOM 818 N N . ALA A 1 111 ? 3.895 -6.579 -11.131 1.00 97.75 111 ALA A N 1
ATOM 819 C CA . ALA A 1 111 ? 2.962 -5.473 -11.359 1.00 97.75 111 ALA A CA 1
ATOM 820 C C . ALA A 1 111 ? 2.110 -5.185 -10.115 1.00 97.75 111 ALA A C 1
ATOM 822 O O . ALA A 1 111 ? 1.971 -4.037 -9.695 1.00 97.75 111 ALA A O 1
ATOM 823 N N . GLU A 1 112 ? 1.612 -6.234 -9.457 1.00 97.44 112 GLU A N 1
ATOM 824 C CA . GLU A 1 112 ? 0.948 -6.114 -8.157 1.00 97.44 112 GLU A CA 1
ATOM 825 C C . GLU A 1 112 ? 1.843 -5.377 -7.145 1.00 97.44 112 GLU A C 1
ATOM 827 O O . GLU A 1 112 ? 1.405 -4.417 -6.506 1.00 97.44 112 GLU A O 1
ATOM 832 N N . MET A 1 113 ? 3.112 -5.784 -7.024 1.00 97.94 113 MET A N 1
ATOM 833 C CA . MET A 1 113 ? 4.049 -5.125 -6.118 1.00 97.94 113 MET A CA 1
ATOM 834 C C . MET A 1 113 ? 4.316 -3.670 -6.526 1.00 97.94 113 MET A C 1
ATOM 836 O O . MET A 1 113 ? 4.271 -2.799 -5.664 1.00 97.94 113 MET A O 1
ATOM 840 N N . ALA A 1 114 ? 4.540 -3.372 -7.808 1.00 98.38 114 ALA A N 1
ATOM 841 C CA . ALA A 1 114 ? 4.758 -2.003 -8.283 1.00 98.38 114 ALA A CA 1
ATOM 842 C C . ALA A 1 114 ? 3.569 -1.085 -7.943 1.00 98.38 114 ALA A C 1
ATOM 844 O O . ALA A 1 114 ? 3.756 0.038 -7.473 1.00 98.38 114 ALA A O 1
ATOM 845 N N . LEU A 1 115 ? 2.337 -1.581 -8.089 1.00 98.44 115 LEU A N 1
ATOM 846 C CA . LEU A 1 115 ? 1.139 -0.842 -7.694 1.00 98.44 115 LEU A CA 1
ATOM 847 C C . LEU A 1 115 ? 1.105 -0.568 -6.183 1.00 98.44 115 LEU A C 1
ATOM 849 O O . LEU A 1 115 ? 0.780 0.542 -5.756 1.00 98.44 115 LEU A O 1
ATOM 853 N N . LEU A 1 116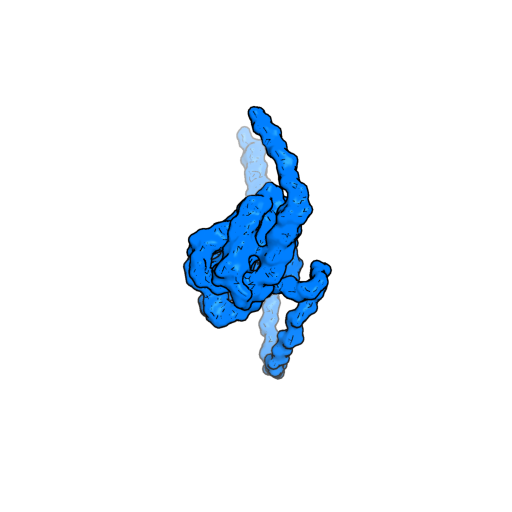 ? 1.468 -1.560 -5.365 1.00 98.56 116 LEU A N 1
ATOM 854 C CA . LEU A 1 116 ? 1.568 -1.384 -3.917 1.00 98.56 116 LEU A CA 1
ATOM 855 C C . LEU A 1 116 ? 2.644 -0.356 -3.539 1.00 98.56 116 LEU A C 1
ATOM 857 O O . LEU A 1 116 ? 2.423 0.478 -2.658 1.00 98.56 116 LEU A O 1
ATOM 861 N N . ARG A 1 117 ? 3.786 -0.389 -4.231 1.00 98.62 117 ARG A N 1
ATOM 862 C CA . ARG A 1 117 ? 4.912 0.530 -4.034 1.00 98.62 117 ARG A CA 1
ATOM 863 C C . ARG A 1 117 ? 4.526 1.977 -4.290 1.00 98.62 117 ARG A C 1
ATOM 865 O O . ARG A 1 117 ? 4.881 2.837 -3.491 1.00 98.62 117 ARG A O 1
ATOM 872 N N . ILE A 1 118 ? 3.717 2.246 -5.314 1.00 98.81 118 ILE A N 1
ATOM 873 C CA . ILE A 1 118 ? 3.177 3.589 -5.573 1.00 98.81 118 ILE A CA 1
ATOM 874 C C . ILE A 1 118 ? 2.370 4.101 -4.366 1.00 98.81 118 ILE A C 1
ATOM 876 O O . ILE A 1 118 ? 2.608 5.212 -3.885 1.00 98.81 118 ILE A O 1
ATOM 880 N N . ALA A 1 119 ? 1.467 3.287 -3.809 1.00 98.62 119 ALA A N 1
ATOM 881 C CA . ALA A 1 119 ? 0.683 3.670 -2.629 1.00 98.62 119 ALA A CA 1
ATOM 882 C C . ALA A 1 119 ? 1.561 3.880 -1.373 1.00 98.62 119 ALA A C 1
ATOM 884 O O . ALA A 1 119 ? 1.347 4.815 -0.590 1.00 98.62 119 ALA A O 1
ATOM 885 N N . GLN A 1 120 ? 2.596 3.054 -1.198 1.00 98.56 120 GLN A N 1
ATOM 886 C CA . GLN A 1 120 ? 3.584 3.193 -0.122 1.00 98.56 120 GLN A CA 1
ATOM 887 C C . GLN A 1 120 ? 4.407 4.480 -0.273 1.00 98.56 120 GLN A C 1
ATOM 889 O O . GLN A 1 120 ? 4.589 5.202 0.707 1.00 98.56 120 GLN A O 1
ATOM 894 N N . CYS A 1 121 ? 4.832 4.828 -1.490 1.00 98.75 121 CYS A N 1
ATOM 895 C CA . CYS A 1 121 ? 5.499 6.096 -1.779 1.00 98.75 121 CYS A CA 1
ATOM 896 C C . CYS A 1 121 ? 4.601 7.293 -1.446 1.00 98.75 121 CYS A C 1
ATOM 898 O O . CYS A 1 121 ? 5.068 8.222 -0.794 1.00 98.75 121 CYS A O 1
ATOM 900 N N . HIS A 1 122 ? 3.306 7.264 -1.783 1.00 98.69 122 HIS A N 1
ATOM 901 C CA . HIS A 1 122 ? 2.371 8.316 -1.360 1.00 98.69 122 HIS A CA 1
ATOM 902 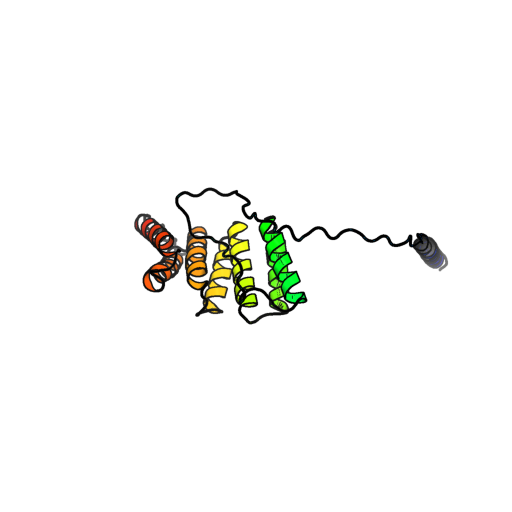C C . HIS A 1 122 ? 2.239 8.416 0.166 1.00 98.69 122 HIS A C 1
ATOM 904 O O . HIS A 1 122 ? 2.198 9.518 0.719 1.00 98.69 122 HIS A O 1
ATOM 910 N N . THR A 1 123 ? 2.230 7.273 0.857 1.00 97.81 123 THR A N 1
ATOM 911 C CA . THR A 1 123 ? 2.210 7.221 2.328 1.00 97.81 123 THR A CA 1
ATOM 912 C C . THR A 1 123 ? 3.446 7.916 2.908 1.00 97.81 123 THR A C 1
ATOM 914 O O . THR A 1 123 ? 3.324 8.790 3.768 1.00 97.81 123 THR A O 1
ATOM 917 N N . LEU A 1 124 ? 4.635 7.575 2.401 1.00 97.06 124 LEU A N 1
ATOM 918 C CA . LEU A 1 124 ? 5.914 8.145 2.835 1.00 97.06 124 LEU A CA 1
ATOM 919 C C . LEU A 1 124 ? 6.058 9.628 2.458 1.00 97.06 124 LEU A C 1
ATOM 921 O O . LEU A 1 124 ? 6.585 10.416 3.243 1.00 97.06 124 LEU A O 1
ATOM 925 N N . ALA A 1 125 ? 5.496 10.034 1.319 1.00 97.50 125 ALA A N 1
ATOM 926 C CA . ALA A 1 125 ? 5.417 11.421 0.869 1.00 97.50 125 ALA A CA 1
ATOM 927 C C . ALA A 1 125 ? 4.398 12.272 1.652 1.00 97.50 125 ALA A C 1
ATOM 929 O O . ALA A 1 125 ? 4.221 13.448 1.339 1.00 97.50 125 ALA A O 1
ATOM 930 N N . LYS A 1 126 ? 3.724 11.702 2.666 1.00 97.38 126 LYS A N 1
ATOM 931 C CA . LYS A 1 126 ? 2.685 12.363 3.475 1.00 97.38 126 LYS A CA 1
ATOM 932 C C . LYS A 1 126 ? 1.513 12.882 2.635 1.00 97.38 126 LYS A C 1
ATOM 934 O O . LYS A 1 126 ? 0.961 13.943 2.921 1.00 97.38 126 LYS A O 1
ATOM 939 N N . ARG A 1 127 ? 1.115 12.106 1.625 1.00 98.44 127 ARG A N 1
ATOM 940 C CA . ARG A 1 127 ? -0.016 12.373 0.725 1.00 98.44 127 ARG A CA 1
ATOM 941 C C . ARG A 1 127 ? -1.147 11.382 1.005 1.00 98.44 127 ARG A C 1
ATOM 943 O O . ARG A 1 127 ? -1.280 10.375 0.309 1.00 98.44 127 ARG A O 1
ATOM 950 N N . PRO A 1 128 ? -1.912 11.583 2.094 1.00 96.44 128 PRO A N 1
ATOM 951 C CA . PRO A 1 128 ? -2.816 10.559 2.605 1.00 96.44 128 PRO A CA 1
ATOM 952 C C . PRO A 1 128 ? -4.017 10.305 1.687 1.00 96.44 128 PRO A C 1
ATOM 954 O O . PRO A 1 128 ? -4.554 9.202 1.698 1.00 96.44 128 PRO A O 1
ATOM 957 N N . LYS A 1 129 ? -4.431 11.283 0.871 1.00 98.44 129 LYS A N 1
ATOM 958 C CA . LYS A 1 129 ? -5.534 11.097 -0.077 1.00 98.44 129 LYS A CA 1
ATOM 959 C C . LYS A 1 129 ? -5.126 10.150 -1.205 1.00 98.44 129 LYS A C 1
ATOM 961 O O . LYS A 1 129 ? -5.802 9.156 -1.445 1.00 98.44 129 LYS A O 1
ATOM 966 N N . GLU A 1 130 ? -3.987 10.420 -1.824 1.00 98.75 130 GLU A N 1
ATOM 967 C CA . GLU A 1 130 ? -3.406 9.625 -2.901 1.00 98.75 130 GLU A CA 1
ATOM 968 C C . GLU A 1 130 ? -2.999 8.233 -2.409 1.00 98.75 130 GLU A C 1
ATOM 970 O O . GLU A 1 130 ? -3.215 7.242 -3.102 1.00 98.75 130 GLU A O 1
ATOM 975 N N . ALA A 1 131 ? -2.483 8.135 -1.179 1.00 98.69 131 ALA A N 1
ATOM 976 C CA . ALA A 1 131 ? -2.208 6.852 -0.542 1.00 98.69 131 ALA A CA 1
ATOM 977 C C . ALA A 1 131 ? -3.490 6.022 -0.368 1.00 98.69 131 ALA A C 1
ATOM 979 O O . ALA A 1 131 ? -3.517 4.860 -0.772 1.00 98.69 131 ALA A O 1
ATOM 980 N N . ALA A 1 132 ? -4.560 6.611 0.185 1.00 98.50 132 ALA A N 1
ATOM 981 C CA . ALA A 1 132 ? -5.843 5.927 0.347 1.00 98.50 132 ALA A CA 1
ATOM 982 C C . ALA A 1 132 ? -6.389 5.434 -1.003 1.00 98.50 132 ALA A C 1
ATOM 984 O O . ALA A 1 132 ? -6.741 4.262 -1.127 1.00 98.50 132 ALA A O 1
ATOM 985 N N . ASP A 1 133 ? -6.381 6.287 -2.029 1.00 98.62 133 ASP A N 1
ATOM 986 C CA . ASP A 1 133 ? -6.858 5.924 -3.368 1.00 98.62 133 ASP A CA 1
ATOM 987 C C . ASP A 1 133 ? -6.009 4.803 -4.000 1.00 98.62 133 ASP A C 1
ATOM 989 O O . ASP A 1 133 ? -6.554 3.870 -4.597 1.00 98.62 133 ASP A O 1
ATOM 993 N N . GLY A 1 134 ? -4.685 4.846 -3.816 1.00 98.62 134 GLY A N 1
ATOM 994 C CA . GLY A 1 134 ? -3.759 3.811 -4.277 1.00 98.62 134 GLY A CA 1
ATOM 995 C C . GLY A 1 134 ? -3.991 2.456 -3.603 1.00 98.62 134 GLY A C 1
ATOM 996 O O . GLY A 1 134 ? -4.064 1.431 -4.285 1.00 98.62 134 GLY A O 1
ATOM 997 N N . TYR A 1 13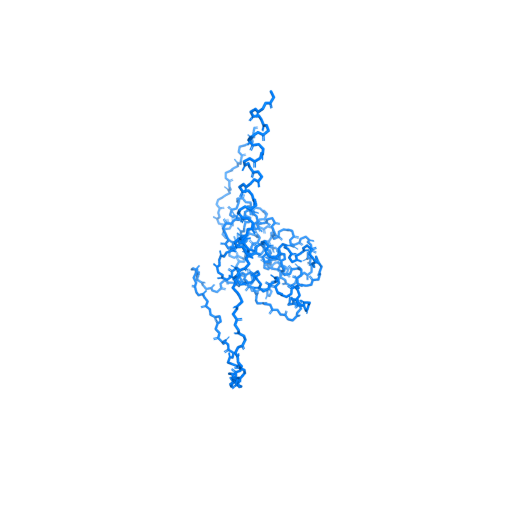5 ? -4.178 2.432 -2.280 1.00 98.69 135 TYR A N 1
ATOM 998 C CA . TYR A 1 135 ? -4.494 1.193 -1.566 1.00 98.69 135 TYR A CA 1
ATOM 999 C C . TYR A 1 135 ? -5.873 0.643 -1.944 1.00 98.69 135 TYR A C 1
ATOM 1001 O O . TYR A 1 135 ? -6.005 -0.563 -2.141 1.00 98.69 135 TYR A O 1
ATOM 1009 N N . GLU A 1 136 ? -6.893 1.484 -2.119 1.00 98.44 136 GLU A N 1
ATOM 1010 C CA . GLU A 1 136 ? -8.213 1.033 -2.583 1.00 98.44 136 GLU A CA 1
ATOM 1011 C C . GLU A 1 136 ? -8.157 0.448 -4.003 1.00 98.44 136 GLU A C 1
ATOM 1013 O O . GLU A 1 136 ? -8.783 -0.578 -4.289 1.00 98.44 136 GLU A O 1
ATOM 1018 N N . LEU A 1 137 ? -7.372 1.056 -4.899 1.00 98.31 137 LEU A N 1
ATOM 1019 C CA . LEU A 1 137 ? -7.114 0.507 -6.231 1.00 98.31 137 LEU A CA 1
ATOM 1020 C C . LEU A 1 137 ? -6.437 -0.868 -6.142 1.00 98.31 137 LEU A C 1
ATOM 1022 O O . LEU A 1 137 ? -6.887 -1.805 -6.806 1.00 98.31 137 LEU A O 1
ATOM 1026 N N . PHE A 1 138 ? -5.413 -1.009 -5.299 1.00 98.44 138 PHE A N 1
ATOM 1027 C CA . PHE A 1 138 ? -4.740 -2.284 -5.052 1.00 98.44 138 PHE A CA 1
ATOM 1028 C C . PHE A 1 138 ? -5.711 -3.351 -4.528 1.00 98.44 138 PHE A C 1
ATOM 1030 O O . PHE A 1 138 ? -5.779 -4.456 -5.066 1.00 98.44 138 PHE A O 1
ATOM 1037 N N . LEU A 1 139 ? -6.525 -3.013 -3.523 1.00 97.88 139 LEU A N 1
ATOM 1038 C CA . LEU A 1 139 ? -7.502 -3.926 -2.928 1.00 97.88 139 LEU A CA 1
ATOM 1039 C C . LEU A 1 139 ? -8.576 -4.371 -3.927 1.00 97.88 139 LEU A C 1
ATOM 1041 O O . LEU A 1 139 ? -9.072 -5.498 -3.824 1.00 97.88 139 LEU A O 1
ATOM 1045 N N . ARG A 1 140 ? -8.933 -3.517 -4.888 1.00 97.81 140 ARG A N 1
ATOM 1046 C CA . ARG A 1 140 ? -9.859 -3.860 -5.970 1.00 97.81 140 ARG A CA 1
ATOM 1047 C C . ARG A 1 140 ? -9.212 -4.763 -7.019 1.00 97.81 140 ARG A C 1
ATOM 1049 O O . ARG A 1 140 ? -9.845 -5.725 -7.442 1.00 97.81 140 ARG A O 1
ATOM 1056 N N . ARG A 1 141 ? -7.986 -4.452 -7.450 1.00 97.12 141 ARG A N 1
ATOM 1057 C CA . ARG A 1 141 ? -7.291 -5.191 -8.519 1.00 97.12 141 ARG A CA 1
ATOM 1058 C C . ARG A 1 141 ? -6.734 -6.536 -8.066 1.00 97.12 141 ARG A C 1
ATOM 1060 O O . ARG A 1 141 ? -6.762 -7.484 -8.841 1.00 97.12 141 ARG A O 1
ATOM 1067 N N . HIS A 1 142 ? -6.294 -6.640 -6.815 1.00 96.25 142 HIS A N 1
ATOM 1068 C CA . HIS A 1 142 ? -5.624 -7.831 -6.289 1.00 96.25 142 HIS A CA 1
ATOM 1069 C C . HIS A 1 142 ? -6.358 -8.388 -5.047 1.00 96.25 142 HIS A C 1
ATOM 1071 O O . HIS A 1 142 ? -5.843 -8.346 -3.922 1.00 96.25 142 HIS A O 1
ATOM 1077 N N . PRO A 1 143 ? -7.591 -8.924 -5.217 1.00 96.00 143 PRO A N 1
ATOM 1078 C CA . PRO A 1 143 ? -8.418 -9.475 -4.138 1.00 96.00 143 PRO A CA 1
ATOM 1079 C C . PRO A 1 143 ? -7.763 -10.608 -3.340 1.00 96.00 143 PRO A C 1
ATOM 1081 O O . PRO A 1 143 ? -8.062 -10.767 -2.161 1.00 96.00 143 PRO A O 1
ATOM 1084 N N . ALA A 1 144 ? -6.865 -11.369 -3.964 1.00 94.69 144 ALA A N 1
ATOM 1085 C CA . ALA A 1 144 ? -6.204 -12.534 -3.374 1.00 94.69 144 ALA A CA 1
ATOM 1086 C C . ALA A 1 144 ? -4.729 -12.288 -3.002 1.00 94.69 144 ALA A C 1
ATOM 1088 O O . ALA A 1 144 ? -4.015 -13.234 -2.676 1.00 94.69 144 ALA A O 1
ATOM 1089 N N . SER A 1 145 ? -4.262 -11.037 -3.067 1.00 94.56 145 SER A N 1
ATOM 1090 C CA . SER A 1 145 ? -2.866 -10.700 -2.780 1.00 94.56 145 SER A CA 1
ATOM 1091 C C . SER A 1 145 ? -2.453 -11.090 -1.350 1.00 94.56 145 SER A C 1
ATOM 1093 O O . SER A 1 145 ? -3.196 -10.807 -0.404 1.00 94.56 145 SER A O 1
ATOM 1095 N N . PRO A 1 146 ? -1.236 -11.626 -1.135 1.00 93.69 146 PRO A N 1
ATOM 1096 C CA . PRO A 1 146 ? -0.688 -11.800 0.211 1.00 93.69 146 PRO A CA 1
ATOM 1097 C C . PRO A 1 146 ? -0.417 -10.462 0.924 1.00 93.69 146 PRO A C 1
ATOM 1099 O O . PRO A 1 146 ? -0.351 -10.423 2.150 1.00 93.69 146 PRO A O 1
ATOM 1102 N N . PHE A 1 147 ? -0.303 -9.351 0.188 1.00 95.31 147 PHE A N 1
ATOM 1103 C CA . PHE A 1 147 ? -0.098 -8.005 0.738 1.00 95.31 147 PHE A CA 1
ATOM 1104 C C . PHE A 1 147 ? -1.406 -7.289 1.079 1.00 95.31 147 PHE A C 1
ATOM 1106 O O . PHE A 1 147 ? -1.405 -6.149 1.543 1.00 95.31 147 PHE A O 1
ATOM 1113 N N . ARG A 1 148 ? -2.547 -7.954 0.896 1.00 96.94 148 ARG A N 1
ATOM 1114 C CA . ARG A 1 148 ? -3.861 -7.395 1.203 1.00 96.94 148 ARG A CA 1
ATOM 1115 C C . ARG A 1 148 ? -4.001 -6.878 2.645 1.00 96.94 148 ARG A C 1
ATOM 1117 O O . ARG A 1 148 ? -4.514 -5.771 2.801 1.00 96.94 148 ARG A O 1
ATOM 1124 N N . PRO A 1 149 ? -3.507 -7.571 3.692 1.00 96.75 149 PRO A N 1
ATOM 1125 C CA . PRO A 1 149 ? -3.573 -7.057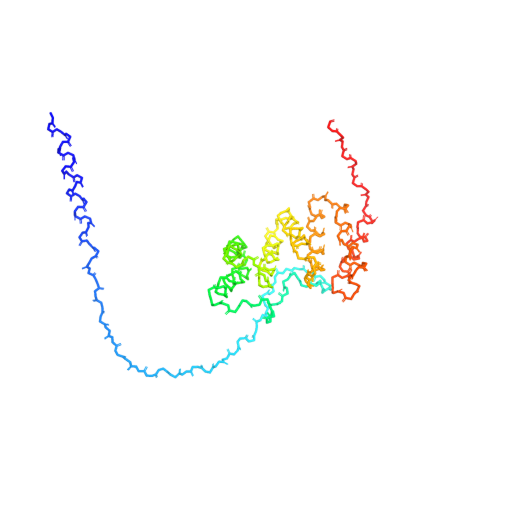 5.063 1.00 96.75 149 PRO A CA 1
ATOM 1126 C C . PRO A 1 149 ? -2.770 -5.766 5.262 1.00 96.75 149 PRO A C 1
ATOM 1128 O O . PRO A 1 149 ? -3.177 -4.906 6.039 1.00 96.75 149 PRO A O 1
ATOM 1131 N N . LEU A 1 150 ? -1.660 -5.610 4.529 1.00 96.69 150 LEU A N 1
ATOM 1132 C CA . LEU A 1 150 ? -0.857 -4.387 4.522 1.00 96.69 150 LEU A CA 1
ATOM 1133 C C . LEU A 1 150 ? -1.669 -3.237 3.925 1.00 96.69 150 LEU A C 1
ATOM 1135 O O . LEU A 1 150 ? -1.819 -2.198 4.564 1.00 96.69 150 LEU A O 1
ATOM 1139 N N . ALA A 1 151 ? -2.224 -3.435 2.727 1.00 98.06 151 ALA A N 1
ATOM 1140 C CA . ALA A 1 151 ? -3.018 -2.415 2.047 1.00 98.06 151 ALA A CA 1
ATOM 1141 C C . ALA A 1 151 ? -4.264 -2.010 2.855 1.00 98.06 151 ALA A C 1
ATOM 1143 O O . ALA A 1 151 ? -4.586 -0.828 2.926 1.00 98.06 151 ALA A O 1
ATOM 1144 N N . LEU A 1 152 ? -4.924 -2.961 3.526 1.00 98.12 152 LEU A N 1
ATOM 1145 C CA . LEU A 1 152 ? -6.040 -2.674 4.434 1.00 98.12 152 LEU A CA 1
ATOM 1146 C C . LEU A 1 152 ? -5.610 -1.822 5.636 1.00 98.12 152 LEU A C 1
ATOM 1148 O O . LEU A 1 152 ? -6.292 -0.851 5.960 1.00 98.12 152 LEU A O 1
ATOM 1152 N N . LEU A 1 153 ? -4.486 -2.150 6.287 1.00 97.56 153 LEU A N 1
ATOM 1153 C CA . LEU A 1 153 ? -3.995 -1.375 7.429 1.00 97.56 153 LEU A CA 1
ATOM 1154 C C . LEU A 1 153 ? -3.597 0.046 7.015 1.00 97.56 153 LEU A C 1
ATOM 1156 O O . LEU A 1 153 ? -4.067 1.020 7.600 1.00 97.56 153 LEU A O 1
ATOM 1160 N N . TRP A 1 154 ? -2.707 0.170 6.030 1.00 97.50 154 TRP A N 1
ATOM 1161 C CA . TRP A 1 154 ? -2.141 1.463 5.640 1.00 97.50 154 TRP A CA 1
ATOM 1162 C C . TRP A 1 154 ? -3.134 2.322 4.855 1.00 97.50 154 TRP A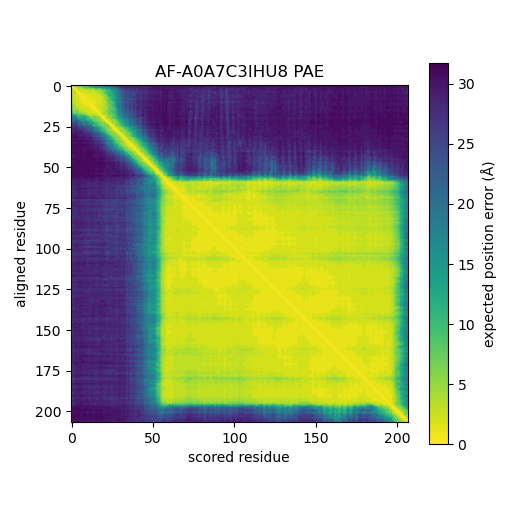 C 1
ATOM 1164 O O . TRP A 1 154 ? -3.146 3.543 5.026 1.00 97.50 154 TRP A O 1
ATOM 1174 N N . GLY A 1 155 ? -4.028 1.702 4.080 1.00 97.81 155 GLY A N 1
ATOM 1175 C CA . GLY A 1 155 ? -5.205 2.358 3.514 1.00 97.81 155 GLY A CA 1
ATOM 1176 C C . GLY A 1 155 ? -6.149 2.852 4.606 1.00 97.81 155 GLY A C 1
ATOM 1177 O O . GLY A 1 155 ? -6.529 4.018 4.589 1.00 97.81 155 GLY A O 1
ATOM 1178 N N . GLY A 1 156 ? -6.432 2.023 5.616 1.00 97.56 156 GLY A N 1
ATOM 1179 C CA . GLY A 1 156 ? -7.202 2.407 6.801 1.00 97.56 156 GLY A CA 1
ATOM 1180 C C . GLY A 1 156 ? -6.618 3.619 7.529 1.00 97.56 156 GLY A C 1
ATOM 1181 O O . GLY A 1 156 ? -7.334 4.581 7.790 1.00 97.56 156 GLY A O 1
ATOM 1182 N N . GLU A 1 157 ? -5.312 3.640 7.802 1.00 96.44 157 GLU A N 1
ATOM 1183 C CA . GLU A 1 157 ? -4.677 4.822 8.402 1.00 96.44 157 GLU A CA 1
ATOM 1184 C C . GLU A 1 157 ? -4.739 6.053 7.490 1.00 96.44 157 GLU A C 1
ATOM 1186 O O . GLU A 1 157 ? -4.988 7.166 7.957 1.00 96.44 157 GLU A O 1
ATOM 1191 N N . SER A 1 158 ? -4.526 5.871 6.188 1.00 97.31 158 SER A N 1
ATOM 1192 C CA . SER A 1 158 ? -4.617 6.968 5.223 1.00 97.31 158 SER A CA 1
ATOM 1193 C C . SER A 1 158 ? -6.029 7.568 5.204 1.00 97.31 158 SER A C 1
ATOM 1195 O O . SER A 1 158 ? -6.170 8.790 5.211 1.00 97.31 158 SER A O 1
ATOM 1197 N N . LEU A 1 159 ? -7.066 6.727 5.309 1.00 97.94 159 LEU A N 1
ATOM 1198 C CA . LEU A 1 159 ? -8.469 7.130 5.451 1.00 97.94 159 LEU A CA 1
ATOM 1199 C C . LEU A 1 159 ? -8.718 7.931 6.740 1.00 97.94 159 LEU A C 1
ATOM 1201 O O . LEU A 1 159 ? -9.404 8.953 6.698 1.00 97.94 159 LEU A O 1
ATOM 1205 N N . LEU A 1 160 ? -8.115 7.540 7.869 1.00 96.12 160 LEU A N 1
ATOM 1206 C CA . LEU A 1 160 ? -8.183 8.326 9.111 1.00 96.12 160 LEU A CA 1
ATOM 1207 C C . LEU A 1 160 ? -7.597 9.726 8.931 1.00 96.12 160 LEU A C 1
ATOM 1209 O O . LEU A 1 160 ? -8.201 10.712 9.350 1.00 96.12 160 LEU A O 1
ATOM 1213 N N . ARG A 1 161 ? -6.440 9.822 8.268 1.00 95.25 161 ARG A N 1
ATOM 1214 C CA . ARG A 1 161 ? -5.743 11.096 8.032 1.00 95.25 161 ARG A CA 1
ATOM 1215 C C . ARG A 1 161 ? -6.529 12.056 7.141 1.00 95.25 161 ARG A C 1
ATOM 1217 O O . ARG A 1 161 ? -6.351 13.261 7.275 1.00 95.25 161 ARG A O 1
ATOM 1224 N N . ILE A 1 162 ? -7.394 11.542 6.266 1.00 96.88 162 ILE A N 1
ATOM 1225 C CA . ILE A 1 162 ? -8.285 12.358 5.425 1.00 96.88 162 ILE A CA 1
ATOM 1226 C C . ILE A 1 162 ? -9.701 12.508 6.000 1.00 96.88 162 ILE A C 1
ATOM 1228 O O . ILE A 1 162 ? -10.601 12.953 5.292 1.00 96.88 162 ILE A O 1
ATOM 1232 N N . GLY A 1 163 ? -9.918 12.139 7.268 1.00 95.31 163 GLY A N 1
ATOM 1233 C CA . GLY A 1 163 ? -11.198 12.342 7.947 1.00 95.31 163 GLY A CA 1
ATOM 1234 C C . GLY A 1 163 ? -12.310 11.392 7.498 1.00 95.31 163 GLY A C 1
ATOM 1235 O O . GLY A 1 163 ? -13.480 11.759 7.556 1.00 95.31 163 GLY A O 1
ATOM 1236 N N . GLN A 1 164 ? -11.969 10.174 7.067 1.00 96.38 164 GLN A N 1
ATOM 1237 C CA . GLN A 1 164 ? -12.925 9.127 6.679 1.00 96.38 164 GLN A CA 1
ATOM 1238 C C . GLN A 1 164 ? -12.918 7.949 7.677 1.00 96.38 164 GLN A C 1
ATOM 1240 O O . GLN A 1 164 ? -12.557 6.825 7.311 1.00 96.38 164 GLN A O 1
ATOM 1245 N N . PRO A 1 165 ? -13.308 8.168 8.951 1.00 95.88 165 PRO A N 1
ATOM 1246 C CA . PRO A 1 165 ? -13.189 7.165 10.011 1.00 95.88 165 PRO A CA 1
ATOM 1247 C C . PRO A 1 165 ? -14.078 5.936 9.805 1.00 95.88 165 PRO A C 1
ATOM 1249 O O . PRO A 1 165 ? -13.670 4.837 10.163 1.00 95.88 165 PRO A O 1
ATOM 1252 N N . GLU A 1 166 ? -15.248 6.083 9.181 1.00 95.56 166 GLU A N 1
ATOM 1253 C CA . GLU A 1 166 ? -16.149 4.951 8.912 1.00 95.56 166 GLU A CA 1
ATOM 1254 C C . GLU A 1 166 ? -15.553 3.973 7.893 1.00 95.56 166 GLU A C 1
ATOM 1256 O O . GLU A 1 166 ? -15.564 2.756 8.089 1.00 95.56 166 GLU A O 1
ATOM 1261 N N . LEU A 1 167 ? -14.954 4.503 6.822 1.00 96.12 167 LEU A N 1
ATOM 1262 C CA . LEU A 1 167 ? -14.253 3.680 5.839 1.00 96.12 167 LEU A CA 1
ATOM 1263 C C . LEU A 1 167 ? -12.990 3.066 6.444 1.00 96.12 167 LEU A C 1
ATOM 1265 O O . LEU A 1 167 ? -12.730 1.882 6.233 1.00 96.12 167 LEU A O 1
ATOM 1269 N N . ALA A 1 168 ? -12.246 3.826 7.253 1.00 97.50 168 ALA A N 1
ATOM 1270 C CA . ALA A 1 168 ? -11.107 3.288 7.987 1.00 97.50 168 ALA A CA 1
ATOM 1271 C C . ALA A 1 168 ? -11.523 2.125 8.896 1.00 97.50 168 ALA A C 1
ATOM 1273 O O . ALA A 1 168 ? -10.915 1.058 8.833 1.00 97.50 168 ALA A O 1
ATOM 1274 N N . ARG A 1 169 ? -12.597 2.283 9.681 1.00 97.81 169 ARG A N 1
ATOM 1275 C CA . ARG A 1 169 ? -13.153 1.227 10.536 1.00 97.81 169 ARG A CA 1
ATOM 1276 C C . ARG A 1 169 ? -13.460 -0.025 9.729 1.00 97.81 169 ARG A C 1
ATOM 1278 O O . ARG A 1 169 ? -13.056 -1.111 10.141 1.00 97.81 169 ARG A O 1
ATOM 1285 N N . LEU A 1 170 ? -14.116 0.114 8.576 1.00 97.50 170 LEU A N 1
ATOM 1286 C CA . LEU A 1 170 ? -14.445 -1.013 7.704 1.00 97.50 170 LEU A CA 1
ATOM 1287 C C . LEU A 1 170 ? -13.185 -1.778 7.266 1.00 97.50 170 LEU A C 1
ATOM 1289 O O . LEU A 1 170 ? -13.124 -2.998 7.416 1.00 97.50 170 LEU A O 1
ATOM 1293 N N . ARG A 1 171 ? -12.161 -1.068 6.773 1.00 97.81 171 ARG A N 1
ATOM 1294 C CA . ARG A 1 171 ? -10.902 -1.680 6.306 1.00 97.81 171 ARG A CA 1
ATOM 1295 C C . ARG A 1 171 ? -10.103 -2.320 7.438 1.00 97.81 171 ARG A C 1
ATOM 1297 O O . ARG A 1 171 ? -9.625 -3.441 7.294 1.00 97.81 171 ARG A O 1
ATOM 1304 N N . LEU A 1 172 ? -10.000 -1.649 8.581 1.00 97.75 172 LEU A N 1
ATOM 1305 C CA . LEU A 1 172 ? -9.266 -2.146 9.747 1.00 97.75 172 LEU A CA 1
ATOM 1306 C C . LEU A 1 172 ? -9.957 -3.361 10.382 1.00 97.75 172 LEU A C 1
ATOM 1308 O O . LEU A 1 172 ? -9.288 -4.320 10.764 1.00 97.75 172 LEU A O 1
ATOM 1312 N N . SER A 1 173 ? -11.292 -3.366 10.435 1.00 97.94 173 SER A N 1
ATOM 1313 C CA . SER A 1 173 ? -12.072 -4.512 10.928 1.00 97.94 173 SER A CA 1
ATOM 1314 C C . SER A 1 173 ? -11.861 -5.747 10.055 1.00 97.94 173 SER A C 1
ATOM 1316 O O . SER A 1 173 ? -11.786 -6.863 10.566 1.00 97.94 173 SER A O 1
ATOM 1318 N N . GLU A 1 174 ? -11.696 -5.556 8.743 1.00 97.88 174 GLU A N 1
ATOM 1319 C CA . GLU A 1 174 ? -11.385 -6.647 7.824 1.00 97.88 174 GLU A CA 1
ATOM 1320 C C . GLU A 1 174 ? -10.022 -7.292 8.120 1.00 97.88 174 GLU A C 1
ATOM 1322 O O . GLU A 1 174 ? -9.919 -8.518 8.065 1.00 97.88 174 GLU A O 1
ATOM 1327 N N . VAL A 1 175 ? -9.003 -6.508 8.508 1.00 97.38 175 VAL A N 1
ATOM 1328 C CA . VAL A 1 175 ? -7.702 -7.051 8.950 1.00 97.38 175 VAL A CA 1
ATOM 1329 C C . VAL A 1 175 ? -7.895 -8.010 10.122 1.00 97.38 175 VAL A C 1
ATOM 1331 O O . VAL A 1 175 ? -7.411 -9.138 10.085 1.00 97.38 175 VAL A O 1
ATOM 1334 N N . VAL A 1 176 ? -8.636 -7.578 11.143 1.00 97.38 176 VAL A N 1
ATOM 1335 C CA . VAL A 1 176 ? -8.845 -8.355 12.371 1.00 97.38 176 VAL A CA 1
ATOM 1336 C C . VAL A 1 176 ? -9.686 -9.606 12.114 1.00 97.38 176 VAL A C 1
ATOM 1338 O O . VAL A 1 176 ? -9.370 -10.671 12.638 1.00 97.38 176 VAL A O 1
ATOM 1341 N N . ALA A 1 177 ? -10.739 -9.491 11.303 1.00 97.62 177 ALA A N 1
ATOM 1342 C CA . ALA A 1 177 ? -11.677 -10.582 11.063 1.00 97.62 177 ALA A CA 1
ATOM 1343 C C . ALA A 1 177 ? -11.129 -11.651 10.107 1.00 97.62 177 ALA A C 1
ATOM 1345 O O . ALA A 1 177 ? -11.332 -12.841 10.336 1.00 97.62 177 ALA A O 1
ATOM 1346 N N . LYS A 1 178 ? -10.459 -11.241 9.022 1.00 97.12 178 LYS A N 1
ATOM 1347 C CA . LYS A 1 178 ? -10.039 -12.163 7.953 1.00 97.12 178 LYS A CA 1
ATOM 1348 C C . LYS A 1 178 ? -8.576 -12.574 8.029 1.00 97.12 178 LYS A C 1
ATOM 1350 O O . LYS A 1 178 ? -8.214 -13.600 7.462 1.00 97.12 178 LYS A O 1
ATOM 1355 N N . PHE A 1 179 ? -7.735 -11.801 8.714 1.00 95.81 179 PHE A N 1
ATOM 1356 C CA . PHE A 1 179 ? -6.294 -12.036 8.754 1.00 95.81 179 PHE A CA 1
ATOM 1357 C C . PHE A 1 179 ? -5.749 -12.089 10.186 1.00 95.81 179 PHE A C 1
ATOM 1359 O O . PHE A 1 179 ? -4.768 -11.410 10.468 1.00 95.81 179 PHE A O 1
ATOM 1366 N N . PRO A 1 180 ? -6.320 -12.901 11.098 1.00 94.75 180 PRO A N 1
ATOM 1367 C CA . PRO A 1 180 ? -5.981 -12.879 12.526 1.00 94.75 180 PRO A CA 1
ATOM 1368 C C . PRO A 1 180 ? -4.519 -13.238 12.848 1.00 94.75 180 PRO A C 1
ATOM 1370 O O . PRO A 1 180 ? -4.035 -12.879 13.916 1.00 94.75 180 PRO A O 1
ATOM 1373 N N . SER A 1 181 ? -3.807 -13.917 11.943 1.00 93.12 181 SER A N 1
ATOM 1374 C CA . SER A 1 181 ? -2.381 -14.255 12.078 1.00 93.12 181 SER A CA 1
ATOM 1375 C C . SER A 1 181 ? -1.438 -13.239 11.422 1.00 93.12 181 SER A C 1
ATOM 1377 O O . SER A 1 181 ? -0.227 -13.451 11.387 1.00 93.12 181 SER A O 1
ATOM 1379 N N . SER A 1 182 ? -1.976 -12.176 10.824 1.00 92.88 182 SER A N 1
ATOM 1380 C CA . SER A 1 182 ? -1.183 -11.156 10.143 1.00 92.88 182 SER A CA 1
ATOM 1381 C C . SER A 1 182 ? -0.447 -10.268 11.153 1.00 92.88 182 SER A C 1
ATOM 1383 O O . SER A 1 182 ? -1.043 -9.881 12.162 1.00 92.88 182 SER A O 1
ATOM 1385 N N . PRO A 1 183 ? 0.793 -9.828 10.859 1.00 92.00 183 PRO A N 1
ATOM 1386 C CA . PRO A 1 183 ? 1.527 -8.899 11.725 1.00 92.00 183 PRO A CA 1
ATOM 1387 C C . PRO A 1 183 ? 0.838 -7.526 11.859 1.00 92.00 183 PRO A C 1
ATOM 1389 O O . PRO A 1 183 ? 1.198 -6.719 12.710 1.00 92.00 183 PRO A O 1
ATOM 1392 N N . PHE A 1 184 ? -0.167 -7.241 11.026 1.00 93.75 184 PHE A N 1
ATOM 1393 C CA . PHE A 1 184 ? -0.910 -5.980 11.023 1.00 93.75 184 PHE A CA 1
ATOM 1394 C C . PHE A 1 184 ? -2.123 -5.964 11.975 1.00 93.75 184 PHE A C 1
ATOM 1396 O O . PHE A 1 184 ? -2.729 -4.908 12.159 1.00 93.75 184 PHE A O 1
ATOM 1403 N N . VAL A 1 185 ? -2.491 -7.100 12.584 1.00 95.12 185 VAL A N 1
ATOM 1404 C CA . VAL A 1 185 ? -3.718 -7.233 13.397 1.00 95.12 185 VAL A CA 1
ATOM 1405 C C . VAL A 1 185 ? -3.697 -6.355 14.636 1.00 95.12 185 VAL A C 1
ATOM 1407 O O . VAL A 1 185 ? -4.676 -5.661 14.899 1.00 95.12 185 VAL A O 1
ATOM 1410 N N . ASP A 1 186 ? -2.599 -6.347 15.384 1.00 94.06 186 ASP A N 1
ATOM 1411 C CA . ASP A 1 186 ? -2.534 -5.580 16.630 1.00 94.06 186 ASP A CA 1
ATOM 1412 C C . ASP A 1 186 ? -2.532 -4.073 16.358 1.00 94.06 186 ASP A C 1
ATOM 1414 O O . ASP A 1 186 ? -3.210 -3.315 17.051 1.00 94.06 186 ASP A O 1
ATOM 1418 N N . SER A 1 187 ? -1.884 -3.647 15.267 1.00 93.31 187 SER A N 1
ATOM 1419 C CA . SER A 1 187 ? -1.977 -2.266 14.778 1.00 93.31 187 SER A CA 1
ATOM 1420 C C . SER A 1 187 ? -3.411 -1.903 14.378 1.00 93.31 187 SER A C 1
ATOM 1422 O O . SER A 1 187 ? -3.895 -0.828 14.731 1.00 93.31 187 SER A O 1
ATOM 1424 N N . ALA A 1 188 ? -4.122 -2.799 13.686 1.00 95.44 188 ALA A N 1
ATOM 1425 C CA . ALA A 1 188 ? -5.512 -2.566 13.305 1.00 95.44 188 ALA A CA 1
ATOM 1426 C C . ALA A 1 188 ? -6.440 -2.477 14.528 1.00 95.44 188 ALA A C 1
ATOM 1428 O O . ALA A 1 188 ? -7.253 -1.558 14.609 1.00 95.44 188 ALA A O 1
ATOM 1429 N N . LYS A 1 189 ? -6.282 -3.370 15.515 1.00 95.75 189 LYS A N 1
ATOM 1430 C CA . LYS A 1 189 ? -7.022 -3.323 16.788 1.00 95.75 189 LYS A CA 1
ATOM 1431 C C . LYS A 1 189 ? -6.763 -2.029 17.552 1.00 95.75 189 LYS A C 1
ATOM 1433 O O . LYS A 1 189 ? -7.706 -1.432 18.061 1.00 95.75 189 LYS A O 1
ATOM 1438 N N . ALA A 1 190 ? -5.508 -1.582 17.614 1.00 94.69 190 ALA A N 1
ATOM 1439 C CA . ALA A 1 190 ? -5.149 -0.336 18.282 1.00 94.69 190 ALA A CA 1
ATOM 1440 C C . ALA A 1 190 ? -5.840 0.875 17.633 1.00 94.69 190 ALA A C 1
ATOM 1442 O O . ALA A 1 190 ? -6.413 1.704 18.337 1.00 94.69 190 ALA A O 1
ATOM 1443 N N . LEU A 1 191 ? -5.851 0.947 16.297 1.00 94.25 191 LEU A N 1
ATOM 1444 C CA . LEU A 1 191 ? -6.539 2.013 15.561 1.00 94.25 191 LEU A CA 1
ATOM 1445 C C . LEU A 1 191 ? -8.065 1.963 15.739 1.00 94.25 191 LEU A C 1
ATOM 1447 O O . LEU A 1 191 ? -8.689 3.008 15.902 1.00 94.25 191 LEU A O 1
ATOM 1451 N N . LEU A 1 192 ? -8.668 0.771 15.745 1.00 95.56 192 LEU A N 1
ATOM 1452 C CA . LEU A 1 192 ? -10.104 0.600 16.005 1.00 95.56 192 LEU A CA 1
ATOM 1453 C C . LEU A 1 192 ? -10.485 1.042 17.422 1.00 95.56 192 LEU A C 1
ATOM 1455 O O . LEU A 1 192 ? -11.435 1.797 17.592 1.00 95.56 192 LEU A O 1
ATOM 1459 N N . SER A 1 193 ? -9.701 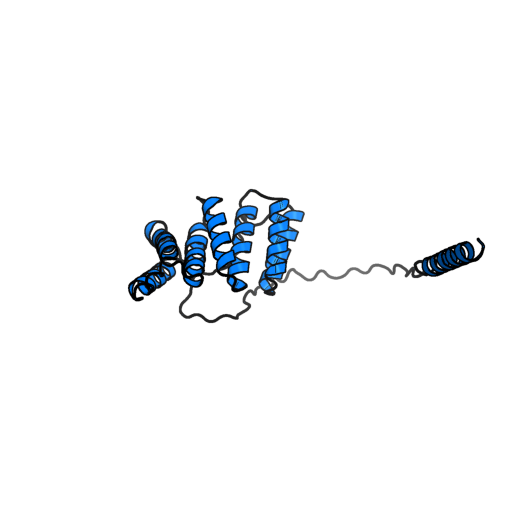0.643 18.423 1.00 95.31 193 SER A N 1
ATOM 1460 C CA . SER A 1 193 ? -9.902 1.071 19.811 1.00 95.31 193 SER A CA 1
ATOM 1461 C C . SER A 1 193 ? -9.805 2.596 19.952 1.00 95.31 193 SER A C 1
ATOM 1463 O O . SER A 1 193 ? -10.638 3.224 20.603 1.00 95.31 193 SER A O 1
ATOM 1465 N N . ALA A 1 194 ? -8.841 3.224 19.268 1.00 92.88 194 ALA A N 1
ATOM 1466 C CA . ALA A 1 194 ? -8.715 4.680 19.244 1.00 92.88 194 ALA A CA 1
ATOM 1467 C C . ALA A 1 194 ? -9.919 5.377 18.579 1.00 92.88 194 ALA A C 1
ATOM 1469 O O . ALA A 1 194 ? -10.323 6.447 19.029 1.00 92.88 194 ALA A O 1
ATOM 1470 N N . LEU A 1 195 ? -10.509 4.774 17.539 1.00 92.81 195 LEU A N 1
ATOM 1471 C CA . LEU A 1 195 ? -11.743 5.266 16.917 1.00 92.81 195 LEU A CA 1
ATOM 1472 C C . LEU A 1 195 ? -12.953 5.177 17.853 1.00 92.81 195 LEU A C 1
ATOM 1474 O O . LEU A 1 195 ? -13.803 6.059 17.813 1.00 92.81 195 LEU A O 1
ATOM 1478 N N . ASP A 1 196 ? -13.039 4.127 18.671 1.00 90.06 196 ASP A N 1
ATOM 1479 C CA . ASP A 1 196 ? -14.130 3.938 19.638 1.00 90.06 196 ASP A CA 1
ATOM 1480 C C . ASP A 1 196 ? -14.021 4.893 20.833 1.00 90.06 196 ASP A C 1
ATOM 1482 O O . ASP A 1 196 ? -15.031 5.341 21.373 1.00 90.06 196 ASP A O 1
ATOM 1486 N N . ALA A 1 197 ? -12.793 5.227 21.234 1.00 87.19 197 ALA A N 1
ATOM 1487 C CA . ALA A 1 197 ? -12.524 6.189 22.298 1.00 87.19 197 ALA A CA 1
ATOM 1488 C C . ALA A 1 197 ? -12.694 7.655 21.853 1.00 87.19 197 ALA A C 1
ATOM 1490 O O . ALA A 1 197 ? -12.791 8.548 22.698 1.00 87.19 197 ALA A O 1
ATOM 1491 N N . ALA A 1 198 ? -12.704 7.924 20.544 1.00 76.56 198 ALA A N 1
ATOM 1492 C CA . ALA A 1 198 ? -12.870 9.269 20.016 1.00 76.56 198 ALA A CA 1
ATOM 1493 C C . ALA A 1 198 ? -14.348 9.705 20.084 1.00 76.56 198 ALA A C 1
ATOM 1495 O O . ALA A 1 198 ? -15.234 8.948 19.680 1.00 76.56 198 ALA A O 1
ATOM 1496 N N . PRO A 1 199 ? -14.654 10.933 20.549 1.00 65.88 199 PRO A N 1
ATOM 1497 C CA . PRO A 1 199 ? -16.009 11.459 20.460 1.00 65.88 199 PRO A CA 1
ATOM 1498 C C . PRO 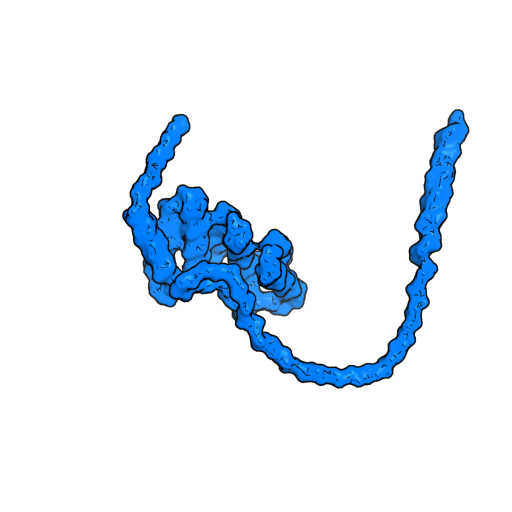A 1 199 ? -16.454 11.504 18.988 1.00 65.88 199 PRO A C 1
ATOM 1500 O O . PRO A 1 199 ? -15.626 11.778 18.112 1.00 65.88 199 PRO A O 1
ATOM 1503 N N . PRO A 1 200 ? -17.743 11.241 18.696 1.00 60.66 200 PRO A N 1
ATOM 1504 C CA . PRO A 1 200 ? -18.235 11.194 17.327 1.00 60.66 200 PRO A CA 1
ATOM 1505 C C . PRO A 1 200 ? -17.903 12.505 16.603 1.00 60.66 200 PRO A C 1
ATOM 1507 O O . PRO A 1 200 ? -18.017 13.577 17.213 1.00 60.66 200 PRO A O 1
ATOM 1510 N N . PRO A 1 201 ? -17.496 12.449 15.320 1.00 58.09 201 PRO A N 1
ATOM 1511 C CA . PRO A 1 201 ? -17.178 13.654 14.576 1.00 58.09 201 PRO A CA 1
ATOM 1512 C C . PRO A 1 201 ? -18.387 14.598 14.613 1.00 58.09 201 PRO A C 1
ATOM 1514 O O . PRO A 1 201 ? -19.532 14.133 14.534 1.00 58.09 201 PRO A O 1
ATOM 1517 N N . PRO A 1 202 ? -18.171 15.918 14.756 1.00 55.84 202 PRO A N 1
ATOM 1518 C CA . PRO A 1 202 ? -19.268 16.871 14.725 1.00 55.84 202 PRO A CA 1
ATOM 1519 C C . PRO A 1 202 ? -20.051 16.644 13.433 1.00 55.84 202 PRO A C 1
ATOM 1521 O O . PRO A 1 202 ? -19.462 16.617 12.351 1.00 55.84 202 PRO A O 1
ATOM 1524 N N . LYS A 1 203 ? -21.369 16.424 13.554 1.00 56.78 203 LYS A N 1
ATOM 1525 C CA . LYS A 1 203 ? -22.250 16.197 12.402 1.00 56.78 203 LYS A CA 1
ATOM 1526 C C . LYS A 1 203 ? -21.962 17.284 11.370 1.00 56.78 203 LYS A C 1
ATOM 1528 O O . LYS A 1 203 ? -22.099 18.469 11.685 1.00 56.78 203 LYS A O 1
ATOM 1533 N N . ALA A 1 204 ? -21.533 16.885 10.173 1.00 55.81 204 ALA A N 1
ATOM 1534 C CA . ALA A 1 204 ? -21.331 17.822 9.081 1.00 55.81 204 ALA A CA 1
ATOM 1535 C C . ALA A 1 204 ? -22.638 18.602 8.897 1.00 55.81 204 ALA A C 1
ATOM 1537 O O . ALA A 1 204 ? -23.703 17.999 8.742 1.00 55.81 204 ALA A O 1
ATOM 1538 N N . LYS A 1 205 ? -22.574 19.935 8.997 1.00 43.84 205 LYS A N 1
ATOM 1539 C CA . LYS A 1 205 ? -23.722 20.779 8.668 1.00 43.84 205 LYS A CA 1
ATOM 1540 C C . LYS A 1 205 ? -24.073 20.481 7.212 1.00 43.84 205 LYS A C 1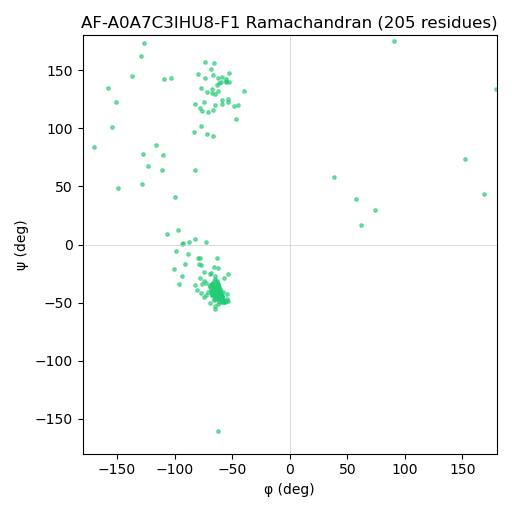
ATOM 1542 O O . LYS A 1 205 ? -23.205 20.602 6.349 1.00 43.84 205 LYS A O 1
ATOM 1547 N N . ALA A 1 206 ? -25.300 20.022 6.978 1.00 43.25 206 ALA A N 1
ATOM 1548 C CA . ALA A 1 206 ? -25.825 19.857 5.630 1.00 43.25 206 ALA A CA 1
ATOM 1549 C C . ALA A 1 206 ? -25.721 21.204 4.880 1.00 43.25 206 ALA A C 1
ATOM 1551 O O . ALA A 1 206 ? -25.873 22.240 5.540 1.00 43.25 206 ALA A O 1
ATOM 1552 N N . PRO A 1 207 ? -25.396 21.192 3.573 1.00 57.03 207 PRO A N 1
ATOM 1553 C CA . PRO A 1 207 ? -25.321 22.406 2.763 1.00 57.03 207 PRO A CA 1
ATOM 1554 C C . PRO A 1 207 ? -26.662 23.144 2.698 1.00 57.03 207 PRO A C 1
ATOM 1556 O O . PRO A 1 207 ? -27.717 22.472 2.783 1.00 57.03 207 PRO A O 1
#

Sequence (207 aa):
MARKELIVVLILALLVILGATVRFLTAPIGATGPRPRPKPTRPAGSPGKGAAGGPERAPLWPPLNDRTTPTDPDALRLFEAGETLASESLFDAAIAAYTHFLESWPEGAPAEMALLRIAQCHTLAKRPKEAADGYELFLRRHPASPFRPLALLWGGESLLRIGQPELARLRLSEVVAKFPSSPFVDSAKALLSALDAAPPPPKAKAP

Radius of gyration: 26.85 Å; Cα contacts (8 Å, |Δi|>4): 188; chains: 1; bounding box: 72×60×74 Å

Nearest PDB structures (foldseek):
  5waq-assembly1_A  TM=8.840E-01  e=7.701E-05  Neisseria gonorrhoeae FA 1090
  2xev-assembly1_A  TM=9.158E-01  e=1.669E-04  Xanthomonas campestris
  3qky-assembly1_A  TM=8.705E-01  e=3.796E-04  Rhodothermus marinus DSM 4252
  5efr-assembly1_A  TM=9.060E-01  e=7.467E-04  Rhodothermus marinus
  2yhc-assembly1_A  TM=9.113E-01  e=1.871E-03  Escherichia coli BL21(DE3)